Protein AF-V6MK21-F1 (afdb_monomer)

pLDDT: mean 94.9, std 6.7, range [46.03, 98.81]

Organism: NCBI:txid1408254

Radius of gyration: 17.57 Å; Cα contacts (8 Å, |Δi|>4): 400; chains: 1; bounding box: 43×40×43 Å

Sequence (243 aa):
MNKHRFGVSGSTILTSPEQFGELFWDDIDVIEIGEFPNESAFRAFLDLCKEKQMPFGVHSPLLRNGSKYDLIEKVSFEPIAARKNLEREAALLSRLGAEYILVHFPYFKGETTENVNEKIENGLKDLSRIQKEYGIPIVCEPKLGMGRSAKGIQYLDSFPIKKWEKYNLKLCIDIGDYLIATGDEIVTYLEKWKDHIKVVHLHNVAYEGDRYIWIPVHPSHEDKGKQYKIAHILSFLSKCKEM

Foldseek 3Di:
DDDDFAAEECVVVPLDLVCLVVRDDPRGQEYEYAQHQDVVSVVSNLVVCVVSVHAYAYEPPRHNVADQAQCQHDPPDHNVVNLVSVLVVLQVCLVSRHQAYEGAPPEDQADDPDDLQVSRLVSLVSQLCSCVVSVHAYEYEHAQHHLLHLCSLVSVLVHDPVSNVVSLHAYEAEPQSLCSNPPPCSLVSCVVRLQRHAHYNDFWWADDDSDIDTHHDDPCLCPPVRIHDCPVVVVSNVPRDHD

Secondary structure (DSSP, 8-state):
-PPPPPEEEGGGGTT-GGGGGGG--TT-SEEEE--BSSHHHHHHHHHHHHHHT--EEEES-SBTTS-SSTTTS-SSS-HHHHHHHHHHHHHHHHHHT-S-EEEE-S--SS--SS-HHHHHHHHHHHHHHHHHHHT--EEEE----GGG-THHHHHHHHS-HHHHGGG--EEEEEHHHHHHHHGGGHHHHHHHHTTTEEEEE--EEEEETTEEEEE---GGGTTSSSS---HHHHHHHTTSPP-

Structure (mmCIF, N/CA/C/O backbone):
data_AF-V6MK21-F1
#
_entry.id   AF-V6MK21-F1
#
loop_
_atom_site.group_PDB
_atom_site.id
_atom_site.type_symbol
_atom_site.label_atom_id
_atom_site.label_alt_id
_atom_site.label_comp_id
_atom_site.label_asym_id
_atom_site.label_entity_id
_atom_site.label_seq_id
_atom_site.pdbx_PDB_ins_code
_atom_site.Cartn_x
_atom_site.Cartn_y
_atom_site.Cartn_z
_atom_site.occupancy
_atom_site.B_iso_or_equiv
_atom_site.auth_seq_id
_atom_site.auth_comp_id
_atom_site.auth_asym_id
_atom_site.auth_atom_id
_atom_site.pdbx_PDB_model_num
ATOM 1 N N . MET A 1 1 ? -16.927 -21.752 -2.952 1.00 46.03 1 MET A N 1
ATOM 2 C CA . MET A 1 1 ? -15.534 -21.356 -2.663 1.00 46.03 1 MET A CA 1
ATOM 3 C C . MET A 1 1 ? -15.451 -19.888 -3.002 1.00 46.03 1 MET A C 1
ATOM 5 O O . MET A 1 1 ? -15.838 -19.549 -4.112 1.00 46.03 1 MET A O 1
ATOM 9 N N . ASN A 1 2 ? -15.064 -19.036 -2.058 1.00 54.25 2 ASN A N 1
ATOM 10 C CA . ASN A 1 2 ? -14.801 -17.639 -2.383 1.00 54.25 2 ASN A CA 1
ATOM 11 C C . ASN A 1 2 ? -13.587 -17.589 -3.321 1.00 54.25 2 ASN A C 1
ATOM 13 O O . ASN A 1 2 ? -12.577 -18.239 -3.046 1.00 54.25 2 ASN A O 1
ATOM 17 N N . LYS A 1 3 ? -13.750 -16.942 -4.475 1.00 78.44 3 LYS A N 1
ATOM 18 C CA . LYS A 1 3 ? -12.722 -16.805 -5.508 1.00 78.44 3 LYS A CA 1
ATOM 19 C C . LYS A 1 3 ? -11.945 -15.528 -5.195 1.00 78.44 3 LYS A C 1
ATOM 21 O O . LYS A 1 3 ? -12.570 -14.478 -5.161 1.00 78.44 3 LYS A O 1
ATOM 26 N N . HIS A 1 4 ? -10.626 -15.640 -5.021 1.00 88.00 4 HIS A N 1
ATOM 27 C CA . HIS A 1 4 ? -9.741 -14.476 -4.911 1.00 88.00 4 HIS A CA 1
ATOM 28 C C . HIS A 1 4 ? -9.970 -13.526 -6.091 1.00 88.00 4 HIS A C 1
ATOM 30 O O . HIS A 1 4 ? -10.028 -13.980 -7.239 1.00 88.00 4 HIS A O 1
ATOM 36 N N . ARG A 1 5 ? -10.086 -12.228 -5.800 1.00 92.94 5 ARG A N 1
ATOM 37 C CA . ARG A 1 5 ? -10.208 -11.173 -6.813 1.00 92.94 5 ARG A CA 1
ATOM 38 C C . ARG A 1 5 ? -8.850 -10.814 -7.404 1.00 92.94 5 ARG A C 1
ATOM 40 O O . ARG A 1 5 ? -7.865 -10.696 -6.676 1.00 92.94 5 ARG A O 1
ATOM 47 N N . PHE A 1 6 ? -8.813 -10.587 -8.709 1.00 94.69 6 PHE A N 1
ATOM 48 C CA . PHE A 1 6 ? -7.645 -10.061 -9.408 1.00 94.69 6 PHE A CA 1
ATOM 49 C C . PHE A 1 6 ? -7.853 -8.588 -9.729 1.00 94.69 6 PHE A C 1
ATOM 51 O O . PHE A 1 6 ? -8.961 -8.158 -10.037 1.00 94.69 6 PHE A O 1
ATOM 58 N N . GLY A 1 7 ? -6.781 -7.807 -9.672 1.00 95.81 7 GLY A N 1
ATOM 59 C CA . GLY A 1 7 ? -6.846 -6.395 -10.008 1.00 95.81 7 GLY A CA 1
ATOM 60 C C . GLY A 1 7 ? -5.602 -5.897 -10.712 1.00 95.81 7 GLY A C 1
ATOM 61 O O . GLY A 1 7 ? -4.554 -6.545 -10.691 1.00 95.81 7 GLY A O 1
ATOM 62 N N . VAL A 1 8 ? -5.738 -4.733 -11.342 1.00 96.69 8 VAL A N 1
ATOM 63 C CA . VAL A 1 8 ? -4.646 -4.050 -12.042 1.00 96.69 8 VAL A CA 1
ATOM 64 C C . VAL A 1 8 ? -4.346 -2.747 -11.324 1.00 96.69 8 VAL A C 1
ATOM 66 O O . VAL A 1 8 ? -5.248 -1.978 -10.996 1.00 96.69 8 VAL A O 1
ATOM 69 N N . SER A 1 9 ? -3.061 -2.500 -11.080 1.00 96.81 9 SER A N 1
ATOM 70 C CA . SER A 1 9 ? -2.599 -1.237 -10.517 1.00 96.81 9 SER A CA 1
ATOM 71 C C . SER A 1 9 ? -2.356 -0.227 -11.634 1.00 96.81 9 SER A C 1
ATOM 73 O O . SER A 1 9 ? -1.653 -0.528 -12.593 1.00 96.81 9 SER A O 1
ATOM 75 N N . GLY A 1 10 ? -2.835 1.005 -11.480 1.00 96.88 10 GLY A N 1
ATOM 76 C CA . GLY A 1 10 ? -2.543 2.120 -12.381 1.00 96.88 10 GLY A CA 1
ATOM 77 C C . GLY A 1 10 ? -1.054 2.462 -12.474 1.00 96.88 10 GLY A C 1
ATOM 78 O O . GLY A 1 10 ? -0.632 3.124 -13.422 1.00 96.88 10 GLY A O 1
ATOM 79 N N . SER A 1 11 ? -0.233 1.969 -11.539 1.00 93.12 11 SER A N 1
ATOM 80 C CA . SER A 1 11 ? 1.225 2.096 -11.604 1.00 93.12 11 SER A CA 1
ATOM 81 C C . SER A 1 11 ? 1.838 1.401 -12.828 1.00 93.12 11 SER A C 1
ATOM 83 O O . SER A 1 11 ? 2.885 1.845 -13.296 1.00 93.12 11 SER A O 1
ATOM 85 N N . THR A 1 12 ? 1.173 0.392 -13.411 1.00 94.31 12 THR A N 1
ATOM 86 C CA . THR A 1 12 ? 1.632 -0.292 -14.637 1.00 94.31 12 THR A CA 1
ATOM 87 C C . THR A 1 12 ? 1.655 0.629 -15.857 1.00 94.31 12 THR A C 1
ATOM 89 O O . THR A 1 12 ? 2.455 0.416 -16.764 1.00 94.31 12 THR A O 1
ATOM 92 N N . ILE A 1 13 ? 0.832 1.681 -15.845 1.00 96.12 13 ILE A N 1
ATOM 93 C CA . ILE A 1 13 ? 0.765 2.729 -16.874 1.00 96.12 13 ILE A CA 1
ATOM 94 C C . ILE A 1 13 ? 1.221 4.096 -16.342 1.00 96.12 13 ILE A C 1
ATOM 96 O O . ILE A 1 13 ? 0.931 5.130 -16.942 1.00 96.12 13 ILE A O 1
ATOM 100 N N . LEU A 1 14 ? 1.864 4.135 -15.168 1.00 94.88 14 LEU A N 1
ATOM 101 C CA . LEU A 1 14 ? 2.278 5.369 -14.481 1.00 94.88 14 LEU A CA 1
ATOM 102 C C . LEU A 1 14 ? 1.132 6.381 -14.273 1.00 94.88 14 LEU A C 1
ATOM 104 O O . LEU A 1 14 ? 1.353 7.596 -14.272 1.00 94.88 14 LEU A O 1
ATOM 108 N N . THR A 1 15 ? -0.103 5.888 -14.146 1.00 96.19 15 THR A N 1
ATOM 109 C CA . THR A 1 15 ? -1.325 6.704 -14.107 1.00 96.19 15 THR A CA 1
ATOM 110 C C . THR A 1 15 ? -1.394 7.700 -15.282 1.00 96.19 15 THR A C 1
ATOM 112 O O . THR A 1 15 ? -1.767 8.871 -15.130 1.00 96.19 15 THR A O 1
ATOM 115 N N . SER A 1 16 ? -0.991 7.257 -16.475 1.00 97.56 16 SER A N 1
ATOM 116 C CA . SER A 1 16 ? -1.072 8.043 -17.705 1.00 97.56 16 SER A CA 1
ATOM 117 C C . SER A 1 16 ? -2.514 8.075 -18.233 1.00 97.56 16 SER A C 1
ATOM 119 O O . SER A 1 16 ? -3.055 7.018 -18.562 1.00 97.56 16 SER A O 1
ATOM 121 N N . PRO A 1 17 ? -3.162 9.253 -18.359 1.00 97.81 17 PRO A N 1
ATOM 122 C CA . PRO A 1 17 ? -4.557 9.328 -18.800 1.00 97.81 17 PRO A CA 1
ATOM 123 C C . PRO A 1 17 ? -4.808 8.773 -20.202 1.00 97.81 17 PRO A C 1
ATOM 125 O O . PRO A 1 17 ? -5.879 8.239 -20.472 1.00 97.81 17 PRO A O 1
ATOM 128 N N . GLU A 1 18 ? -3.810 8.864 -21.082 1.00 98.00 18 GLU A N 1
ATOM 129 C CA . GLU A 1 18 ? -3.879 8.341 -22.452 1.00 98.00 18 GLU A CA 1
ATOM 130 C C . GLU A 1 18 ? -3.953 6.807 -22.490 1.00 98.00 18 GLU A C 1
ATOM 132 O O . GLU A 1 18 ? -4.376 6.236 -23.490 1.00 98.00 18 GLU A O 1
ATOM 137 N N . GLN A 1 19 ? -3.590 6.145 -21.387 1.00 98.12 19 GLN A N 1
ATOM 138 C CA . GLN A 1 19 ? -3.493 4.691 -21.278 1.00 98.12 19 GLN A CA 1
ATOM 139 C C . GLN A 1 19 ? -4.537 4.082 -20.337 1.00 98.12 19 GLN A C 1
ATOM 141 O O . GLN A 1 19 ? -4.485 2.887 -20.076 1.00 98.12 19 GLN A O 1
ATOM 146 N N . PHE A 1 20 ? -5.513 4.844 -19.825 1.00 98.31 20 PHE A N 1
ATOM 147 C CA . PHE A 1 20 ? -6.506 4.289 -18.890 1.00 98.31 20 PHE A CA 1
ATOM 148 C C . PHE A 1 20 ? -7.252 3.075 -19.442 1.00 98.31 20 PHE A C 1
ATOM 150 O O . PHE A 1 20 ? -7.547 2.159 -18.681 1.00 98.31 20 PHE A O 1
ATOM 157 N N . GLY A 1 21 ? -7.508 3.031 -20.753 1.00 97.19 21 GLY A N 1
ATOM 158 C CA . GLY A 1 21 ? -8.122 1.869 -21.397 1.00 97.19 21 GLY A CA 1
ATOM 159 C C . GLY A 1 21 ? -7.323 0.573 -21.212 1.00 97.19 21 GLY A C 1
ATOM 160 O O . GLY A 1 21 ? -7.922 -0.494 -21.135 1.00 97.19 21 GLY A O 1
ATOM 161 N N . GLU A 1 22 ? -5.998 0.656 -21.056 1.00 97.12 22 GLU A N 1
ATOM 162 C CA . GLU A 1 22 ? -5.116 -0.498 -20.842 1.00 97.12 22 GLU A CA 1
ATOM 163 C C . GLU A 1 22 ? -5.298 -1.150 -19.462 1.00 97.12 22 GLU A C 1
ATOM 165 O O . GLU A 1 22 ? -4.787 -2.244 -19.246 1.00 97.12 22 GLU A O 1
ATOM 170 N N . LEU A 1 23 ? -6.025 -0.520 -18.530 1.00 97.31 23 LEU A N 1
ATOM 171 C CA . LEU A 1 23 ? -6.302 -1.085 -17.205 1.00 97.31 23 LEU A CA 1
ATOM 172 C C . LEU A 1 23 ? -7.499 -2.040 -17.184 1.00 97.31 23 LEU A C 1
ATOM 174 O O . LEU A 1 23 ? -7.655 -2.771 -16.214 1.00 97.31 23 LEU A O 1
ATOM 178 N N . PHE A 1 24 ? -8.351 -2.034 -18.211 1.00 96.56 24 PHE A N 1
ATOM 179 C CA . PHE A 1 24 ? -9.623 -2.764 -18.222 1.00 96.56 24 PHE A CA 1
ATOM 180 C C . PHE A 1 24 ? -9.476 -4.111 -18.935 1.00 96.56 24 PHE A C 1
ATOM 182 O O . PHE A 1 24 ? -9.846 -4.251 -20.099 1.00 96.56 24 PHE A O 1
ATOM 189 N N . TRP A 1 25 ? -8.893 -5.093 -18.248 1.00 93.94 25 TRP A N 1
ATOM 190 C CA . TRP A 1 25 ? -8.740 -6.457 -18.772 1.00 93.94 25 TRP A CA 1
ATOM 191 C C . TRP A 1 25 ? -10.033 -7.269 -18.590 1.00 93.94 25 TRP A C 1
ATOM 193 O O . TRP A 1 25 ? -10.840 -6.962 -17.717 1.00 93.94 25 TRP A O 1
ATOM 203 N N . ASP A 1 26 ? -10.225 -8.326 -19.383 1.00 90.38 26 ASP A N 1
ATOM 204 C CA . ASP A 1 26 ? -11.469 -9.116 -19.351 1.00 90.38 26 ASP A CA 1
ATOM 205 C C . ASP A 1 26 ? -11.669 -9.901 -18.035 1.00 90.38 26 ASP A C 1
ATOM 207 O O . ASP A 1 26 ? -12.802 -10.119 -17.613 1.00 90.38 26 ASP A O 1
ATOM 211 N N . ASP A 1 27 ? -10.581 -10.295 -17.362 1.00 90.56 27 ASP A N 1
ATOM 212 C CA . ASP A 1 27 ? -10.596 -11.197 -16.196 1.00 90.56 27 ASP A CA 1
ATOM 213 C C . ASP A 1 27 ? -10.176 -10.519 -14.875 1.00 90.56 27 ASP A C 1
ATOM 215 O O . ASP A 1 27 ? -9.645 -11.173 -13.971 1.00 90.56 27 ASP A O 1
ATOM 219 N N . ILE A 1 28 ? -10.381 -9.204 -14.752 1.00 95.25 28 ILE A N 1
ATOM 220 C CA . ILE A 1 28 ? -10.079 -8.457 -13.520 1.00 95.25 28 ILE A CA 1
ATOM 221 C C . ILE A 1 28 ? -11.362 -8.006 -12.823 1.00 95.25 28 ILE A C 1
ATOM 223 O O . ILE A 1 28 ? -12.375 -7.718 -13.453 1.00 95.25 28 ILE A O 1
ATOM 227 N N . ASP A 1 29 ? -11.304 -7.923 -11.500 1.00 96.38 29 ASP A N 1
ATOM 228 C CA . ASP A 1 29 ? -12.445 -7.616 -10.641 1.00 96.38 29 ASP A CA 1
ATOM 229 C C . ASP A 1 29 ? -12.373 -6.202 -10.039 1.00 96.38 29 ASP A C 1
ATOM 231 O O . ASP A 1 29 ? -13.338 -5.748 -9.415 1.00 96.38 29 ASP A O 1
ATOM 235 N N . VAL A 1 30 ? -11.210 -5.545 -10.117 1.00 97.31 30 VAL A N 1
ATOM 236 C CA . VAL A 1 30 ? -10.961 -4.222 -9.530 1.00 97.31 30 VAL A CA 1
ATOM 237 C C . VAL A 1 30 ? -9.750 -3.538 -10.164 1.00 97.31 30 VAL A C 1
ATOM 239 O O . VAL A 1 30 ? -8.771 -4.185 -10.534 1.00 97.31 30 VAL A O 1
ATOM 242 N N . ILE A 1 31 ? -9.778 -2.211 -10.230 1.00 98.50 31 ILE A N 1
ATOM 243 C CA . ILE A 1 31 ? -8.601 -1.393 -10.547 1.00 98.50 31 ILE A CA 1
ATOM 244 C C . ILE A 1 31 ? -8.189 -0.607 -9.304 1.00 98.50 31 ILE A C 1
ATOM 246 O O . ILE A 1 31 ? -9.017 0.055 -8.683 1.00 98.50 31 ILE A O 1
ATOM 250 N N . GLU A 1 32 ? -6.907 -0.625 -8.952 1.00 98.50 32 GLU A N 1
ATOM 251 C CA . GLU A 1 32 ? -6.356 0.302 -7.961 1.00 98.50 32 GLU A CA 1
ATOM 252 C C . GLU A 1 32 ? -5.556 1.389 -8.667 1.00 98.50 32 GLU A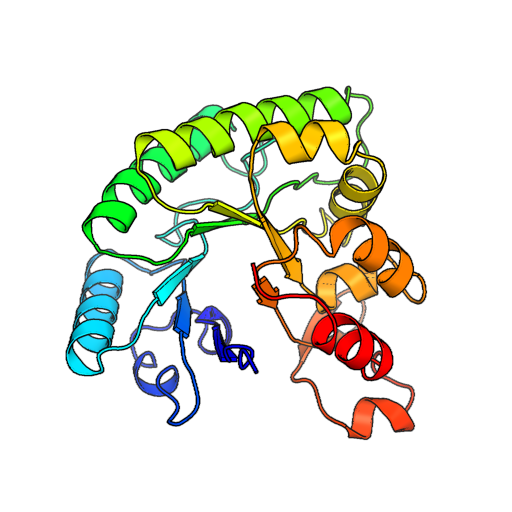 C 1
ATOM 254 O O . GLU A 1 32 ? -4.653 1.086 -9.439 1.00 98.50 32 GLU A O 1
ATOM 259 N N . ILE A 1 33 ? -5.833 2.664 -8.406 1.00 98.44 33 ILE A N 1
ATOM 260 C CA . ILE A 1 33 ? -5.094 3.754 -9.052 1.00 98.44 33 ILE A CA 1
ATOM 261 C C . ILE A 1 33 ? -5.012 4.995 -8.167 1.00 98.44 33 ILE A C 1
ATOM 263 O O . ILE A 1 33 ? -5.880 5.259 -7.341 1.00 98.44 33 ILE A O 1
ATOM 267 N N . GLY A 1 34 ? -3.958 5.779 -8.341 1.00 97.25 34 GLY A N 1
ATOM 268 C CA . GLY A 1 34 ? -3.741 7.026 -7.621 1.00 97.25 34 GLY A CA 1
ATOM 269 C C . GLY A 1 34 ? -2.815 7.955 -8.383 1.00 97.25 34 GLY A C 1
ATOM 270 O O . GLY A 1 34 ? -2.458 7.680 -9.527 1.00 97.25 34 GLY A O 1
ATOM 271 N N . GLU A 1 35 ? -2.403 9.050 -7.749 1.00 97.19 35 GLU A N 1
ATOM 272 C CA . GLU A 1 35 ? -1.461 10.020 -8.326 1.00 97.19 35 GLU A CA 1
ATOM 273 C C . GLU A 1 35 ? -1.885 10.593 -9.689 1.00 97.19 35 GLU A C 1
ATOM 275 O O . GLU A 1 35 ? -1.069 10.856 -10.585 1.00 97.19 35 GLU A O 1
ATOM 280 N N . PHE A 1 36 ? -3.182 10.853 -9.849 1.00 98.06 36 PHE A N 1
ATOM 281 C CA . PHE A 1 36 ? -3.704 11.507 -11.041 1.00 98.06 36 PHE A CA 1
ATOM 282 C C . PHE A 1 36 ? -2.999 12.858 -11.274 1.00 98.06 36 PHE A C 1
ATOM 284 O O . PHE A 1 36 ? -2.687 13.581 -10.320 1.00 98.06 36 PHE A O 1
ATOM 291 N N . PRO A 1 37 ? -2.725 13.233 -12.540 1.00 97.44 37 PRO A N 1
ATOM 292 C CA . PRO A 1 37 ? -2.113 14.526 -12.855 1.00 97.44 37 PRO A CA 1
ATOM 293 C C . PRO A 1 37 ? -2.948 15.713 -12.398 1.00 97.44 37 PRO A C 1
ATOM 295 O O . PRO A 1 37 ? -2.399 16.755 -12.050 1.00 97.44 37 PRO A O 1
ATOM 298 N N . ASN A 1 38 ? -4.268 15.572 -12.465 1.00 97.25 38 ASN A N 1
ATOM 299 C CA . ASN A 1 38 ? -5.234 16.614 -12.167 1.00 97.25 38 ASN A CA 1
ATOM 300 C C . ASN A 1 38 ? -6.631 15.998 -12.004 1.00 97.25 38 ASN A C 1
ATOM 302 O O . ASN A 1 38 ? -6.849 14.815 -12.276 1.00 97.25 38 ASN A O 1
ATOM 306 N N . GLU A 1 39 ? -7.590 16.826 -11.594 1.00 97.06 39 GLU A N 1
ATOM 307 C CA . GLU A 1 39 ? -8.981 16.406 -11.423 1.00 97.06 39 GLU A CA 1
ATOM 308 C C . GLU A 1 39 ? -9.644 15.936 -12.720 1.00 97.06 39 GLU A C 1
ATOM 310 O O . GLU A 1 39 ? -10.472 15.031 -12.675 1.00 97.06 39 GLU A O 1
ATOM 315 N N . SER A 1 40 ? -9.306 16.523 -13.873 1.00 98.19 40 SER A N 1
ATOM 316 C CA . SER A 1 40 ? -9.905 16.130 -15.154 1.00 98.19 40 SER A CA 1
ATOM 317 C C . SER A 1 40 ? -9.551 14.689 -15.514 1.00 98.19 40 SER A C 1
ATOM 319 O O . SER A 1 40 ? -10.424 13.934 -15.931 1.00 98.19 40 SER A O 1
ATOM 321 N N . ALA A 1 41 ? -8.299 14.283 -15.288 1.00 98.38 41 ALA A N 1
ATOM 322 C CA . ALA A 1 41 ? -7.869 12.900 -15.462 1.00 98.38 41 ALA A CA 1
ATOM 323 C C . ALA A 1 41 ? -8.575 11.956 -14.482 1.00 98.38 41 ALA A C 1
ATOM 325 O O . ALA A 1 41 ? -9.037 10.895 -14.887 1.00 98.38 41 ALA A O 1
ATOM 326 N N . PHE A 1 42 ? -8.717 12.354 -13.216 1.00 98.50 42 PHE A N 1
ATOM 327 C CA . PHE A 1 42 ? -9.472 11.559 -12.249 1.00 98.50 42 PHE A CA 1
ATOM 328 C C . PHE A 1 42 ? -10.931 11.360 -12.689 1.00 98.50 42 PHE A C 1
ATOM 330 O O . PHE A 1 42 ? -11.428 10.238 -12.678 1.00 98.50 42 PHE A O 1
ATOM 337 N N . ARG A 1 43 ? -11.608 12.419 -13.151 1.00 98.44 43 ARG A N 1
ATOM 338 C CA . ARG A 1 43 ? -12.985 12.324 -13.667 1.00 98.44 43 ARG A CA 1
ATOM 339 C C . ARG A 1 43 ? -13.081 11.417 -14.892 1.00 98.44 43 ARG A C 1
ATOM 341 O O . ARG A 1 43 ? -13.962 10.570 -14.924 1.00 98.44 43 ARG A O 1
ATOM 348 N N . ALA A 1 44 ? -12.150 11.536 -15.838 1.00 98.44 44 ALA A N 1
ATOM 349 C CA . ALA A 1 44 ? -12.109 10.667 -17.013 1.00 98.44 44 ALA A CA 1
ATOM 350 C C . ALA A 1 44 ? -11.961 9.183 -16.632 1.00 98.44 44 ALA A C 1
ATOM 352 O O . ALA A 1 44 ? -12.630 8.329 -17.207 1.00 98.44 44 ALA A O 1
ATOM 353 N N . PHE A 1 45 ? -11.134 8.875 -15.628 1.00 98.62 45 PHE A N 1
ATOM 354 C CA . PHE A 1 45 ? -11.031 7.519 -15.090 1.00 98.62 45 PHE A CA 1
ATOM 355 C C . PHE A 1 45 ? -12.350 7.042 -14.463 1.00 98.62 45 PHE A C 1
ATOM 357 O O . PHE A 1 45 ? -12.796 5.934 -14.750 1.00 98.62 45 PHE A O 1
ATOM 364 N N . LEU A 1 46 ? -13.012 7.878 -13.654 1.00 98.56 46 LEU A N 1
ATOM 365 C CA . LEU A 1 46 ? -14.307 7.530 -13.056 1.00 98.56 46 LEU A CA 1
ATOM 366 C C . LEU A 1 46 ? -15.390 7.271 -14.109 1.00 98.56 46 LEU A C 1
ATOM 368 O O . LEU A 1 46 ? -16.182 6.342 -13.949 1.00 98.56 46 LEU A O 1
ATOM 372 N N . ASP A 1 47 ? -15.427 8.070 -15.177 1.00 98.50 47 ASP A N 1
ATOM 373 C CA . ASP A 1 47 ? -16.374 7.888 -16.277 1.00 98.50 47 ASP A CA 1
ATOM 374 C C . ASP A 1 47 ? -16.157 6.535 -16.972 1.00 98.50 47 ASP A C 1
ATOM 376 O O . ASP A 1 47 ? -17.128 5.819 -17.223 1.00 98.50 47 ASP A O 1
ATOM 380 N N . LEU A 1 48 ? -14.898 6.131 -17.183 1.00 98.12 48 LEU A N 1
ATOM 381 C CA . LEU A 1 48 ? -14.558 4.807 -17.715 1.00 98.12 48 LEU A CA 1
ATOM 382 C C . LEU A 1 48 ? -14.957 3.678 -16.757 1.00 98.12 48 LEU A C 1
ATOM 384 O O . LEU A 1 48 ? -15.576 2.706 -17.190 1.00 98.12 48 LEU A O 1
ATOM 388 N N . CYS A 1 49 ? -14.675 3.807 -15.456 1.00 98.25 49 CYS A N 1
ATOM 389 C CA . CYS A 1 49 ? -15.120 2.830 -14.457 1.00 98.25 49 CYS A CA 1
ATOM 390 C C . CYS A 1 49 ? -16.639 2.667 -14.468 1.00 98.25 49 CYS A C 1
ATOM 392 O O . CYS A 1 49 ? -17.145 1.548 -14.420 1.00 98.25 49 CYS A O 1
ATOM 394 N N . LYS A 1 50 ? -17.382 3.770 -14.592 1.00 97.88 50 LYS A N 1
ATOM 395 C CA . LYS A 1 50 ? -18.842 3.743 -14.677 1.00 97.88 50 LYS A CA 1
ATOM 396 C C . LYS A 1 50 ? -19.337 3.100 -15.973 1.00 97.88 50 LYS A C 1
ATOM 398 O O . LYS A 1 50 ? -20.266 2.299 -15.917 1.00 97.88 50 LYS A O 1
ATOM 403 N N . GLU A 1 51 ? -18.739 3.435 -17.116 1.00 97.69 51 GLU A N 1
ATOM 404 C CA . GLU A 1 51 ? -19.079 2.844 -18.418 1.00 97.69 51 GLU A CA 1
ATOM 405 C C . GLU A 1 51 ? -18.873 1.325 -18.406 1.00 97.69 51 GLU A C 1
ATOM 407 O O . GLU A 1 51 ? -19.741 0.577 -18.853 1.00 97.69 51 GLU A O 1
ATOM 412 N N . LYS A 1 52 ? -17.738 0.872 -17.864 1.00 96.62 52 LYS A N 1
ATOM 413 C CA . LYS A 1 52 ? -17.352 -0.543 -17.818 1.00 96.62 52 LYS A CA 1
ATOM 414 C C . LYS A 1 52 ? -17.871 -1.292 -16.592 1.00 96.62 52 LYS A C 1
ATOM 416 O O . LYS A 1 52 ? -17.624 -2.486 -16.482 1.00 96.62 52 LYS A O 1
ATOM 421 N N . GLN A 1 53 ? -18.574 -0.612 -15.685 1.00 96.38 53 GLN A N 1
ATOM 422 C CA . GLN A 1 53 ? -19.016 -1.158 -14.396 1.00 96.38 53 GLN A CA 1
ATOM 423 C C . GLN A 1 53 ? -17.866 -1.783 -13.581 1.00 96.38 53 GLN A C 1
ATOM 425 O O . GLN A 1 53 ? -18.053 -2.784 -12.896 1.00 96.38 53 GLN A O 1
ATOM 430 N N . MET A 1 54 ? -16.674 -1.187 -13.661 1.00 97.94 54 MET A N 1
ATOM 431 C CA . MET A 1 54 ? -15.466 -1.677 -13.002 1.00 97.94 54 MET A CA 1
ATOM 432 C C . MET A 1 54 ? -15.323 -1.045 -11.611 1.00 97.94 54 MET A C 1
ATOM 434 O O . MET A 1 54 ? -15.240 0.186 -11.512 1.00 97.94 54 MET A O 1
ATOM 438 N N . PRO A 1 55 ? -15.278 -1.843 -10.529 1.00 97.94 55 PRO A N 1
ATOM 439 C CA . PRO A 1 55 ? -14.965 -1.328 -9.206 1.00 97.94 55 PRO A CA 1
ATOM 440 C C . PRO A 1 55 ? -13.543 -0.778 -9.128 1.00 97.94 55 PRO A C 1
ATOM 442 O O . PRO A 1 55 ? -12.645 -1.206 -9.858 1.00 97.94 55 PRO A O 1
ATOM 445 N N . PHE A 1 56 ? -13.319 0.149 -8.198 1.00 98.56 56 PHE A N 1
ATOM 446 C CA . PHE A 1 56 ? -12.004 0.749 -8.024 1.00 98.56 56 PHE A CA 1
ATOM 447 C C . PHE A 1 56 ? -11.639 0.985 -6.557 1.00 98.56 56 PHE A C 1
ATOM 449 O O . PHE A 1 56 ? -12.478 1.353 -5.732 1.00 98.56 56 PHE A O 1
ATOM 456 N N . GLY A 1 57 ? -10.357 0.801 -6.256 1.00 98.44 57 GLY A N 1
ATOM 457 C CA . GLY A 1 57 ? -9.686 1.321 -5.070 1.00 98.44 57 GLY A CA 1
ATOM 458 C C . GLY A 1 57 ? -8.811 2.517 -5.438 1.00 98.44 57 GLY A C 1
ATOM 459 O O . GLY A 1 57 ? -8.453 2.703 -6.605 1.00 98.44 57 GLY A O 1
ATOM 460 N N . VAL A 1 58 ? -8.457 3.338 -4.449 1.00 98.50 58 VAL A N 1
ATOM 461 C CA . VAL A 1 58 ? -7.539 4.463 -4.671 1.00 98.50 58 VAL A CA 1
ATOM 462 C C . VAL A 1 58 ? -6.273 4.329 -3.851 1.00 98.50 58 VAL A C 1
ATOM 464 O O . VAL A 1 58 ? -6.319 4.198 -2.631 1.00 98.50 58 VAL A O 1
ATOM 467 N N . HIS A 1 59 ? -5.139 4.448 -4.529 1.00 97.94 59 HIS A N 1
ATOM 468 C CA . HIS A 1 59 ? -3.829 4.521 -3.904 1.00 97.94 59 HIS A CA 1
ATOM 469 C C . HIS A 1 59 ? -3.504 5.979 -3.543 1.00 97.94 59 HIS A C 1
ATOM 471 O O . HIS A 1 59 ? -3.116 6.771 -4.399 1.00 97.94 59 HIS A O 1
ATOM 477 N N . SER A 1 60 ? -3.655 6.365 -2.278 1.00 97.31 60 SER A N 1
ATOM 478 C CA . SER A 1 60 ? -3.406 7.743 -1.834 1.00 97.31 60 SER A CA 1
ATOM 479 C C . SER A 1 60 ? -1.919 8.133 -1.991 1.00 97.31 60 SER A C 1
ATOM 481 O O . SER A 1 60 ? -1.033 7.332 -1.676 1.00 97.31 60 SER A O 1
ATOM 483 N N . PRO A 1 61 ? -1.603 9.373 -2.413 1.00 96.69 61 PRO A N 1
ATOM 484 C CA . PRO A 1 61 ? -2.524 10.486 -2.628 1.00 96.69 61 PRO A CA 1
ATOM 485 C C . PRO A 1 61 ? -3.288 10.369 -3.947 1.00 96.69 61 PRO A C 1
ATOM 487 O O . PRO A 1 61 ? -2.783 9.852 -4.945 1.00 96.69 61 PRO A O 1
ATOM 490 N N . LEU A 1 62 ? -4.497 10.927 -3.970 1.00 97.06 62 LEU A N 1
ATOM 491 C CA . LEU A 1 62 ? -5.328 10.953 -5.170 1.00 97.06 62 LEU A CA 1
ATOM 492 C C . LEU A 1 62 ? -4.631 11.704 -6.312 1.00 97.06 62 LEU A C 1
ATOM 494 O O . LEU A 1 62 ? -4.648 11.248 -7.449 1.00 97.06 62 LEU A O 1
ATOM 498 N N . LEU A 1 63 ? -3.999 12.843 -6.022 1.00 96.75 63 LEU A N 1
ATOM 499 C CA . LEU A 1 63 ? -3.277 13.651 -7.006 1.00 96.75 63 LEU A CA 1
ATOM 500 C C . LEU A 1 63 ? -1.762 13.604 -6.757 1.00 96.75 63 LEU A C 1
ATOM 502 O O . LEU A 1 63 ? -1.309 13.620 -5.612 1.00 96.75 63 LEU A O 1
ATOM 506 N N . ARG A 1 64 ? -0.960 13.618 -7.831 1.00 92.38 64 ARG A N 1
ATOM 507 C CA . ARG A 1 64 ? 0.518 13.480 -7.771 1.00 92.38 64 ARG A CA 1
ATOM 508 C C . ARG A 1 64 ? 1.269 14.602 -7.041 1.00 92.38 64 ARG A C 1
ATOM 510 O O . ARG A 1 64 ? 2.482 14.534 -6.896 1.00 92.38 64 ARG A O 1
ATOM 517 N N . ASN A 1 65 ? 0.581 15.671 -6.649 1.00 87.62 65 ASN A N 1
ATOM 518 C CA . ASN A 1 65 ? 1.160 16.780 -5.887 1.00 87.62 65 ASN A CA 1
ATOM 519 C C . ASN A 1 65 ? 1.133 16.544 -4.365 1.00 87.62 65 ASN A C 1
ATOM 521 O O . ASN A 1 65 ? 1.664 17.367 -3.619 1.00 87.62 65 ASN A O 1
ATOM 525 N N . GLY A 1 66 ? 0.505 15.458 -3.906 1.00 84.56 66 GLY A N 1
ATOM 526 C CA . GLY A 1 66 ? 0.589 14.997 -2.526 1.00 84.56 66 GLY A CA 1
ATOM 527 C C . GLY A 1 66 ? 1.877 14.221 -2.244 1.00 84.56 66 GLY A C 1
ATOM 528 O O . GLY A 1 66 ? 2.786 14.142 -3.065 1.00 84.56 66 GLY A O 1
ATOM 529 N N . SER A 1 67 ? 1.944 13.610 -1.065 1.00 88.19 67 SER A N 1
ATOM 530 C CA . SER A 1 67 ? 3.030 12.706 -0.689 1.00 88.19 67 SER A CA 1
ATOM 531 C C . SER A 1 67 ? 2.471 11.454 -0.045 1.00 88.19 67 SER A C 1
ATOM 533 O O . SER A 1 67 ? 1.506 11.506 0.719 1.00 88.19 67 SER A O 1
ATOM 535 N N . LYS A 1 68 ? 3.116 10.329 -0.341 1.00 91.62 68 LYS A N 1
ATOM 536 C CA . LYS A 1 68 ? 2.716 9.009 0.141 1.00 91.62 68 LYS A CA 1
ATOM 537 C C . LYS A 1 68 ? 3.198 8.713 1.559 1.00 91.62 68 LYS A C 1
ATOM 539 O O . LYS A 1 68 ? 2.610 7.893 2.246 1.00 91.62 68 LYS A O 1
ATOM 544 N N . TYR A 1 69 ? 4.277 9.356 2.000 1.00 95.44 69 TYR A N 1
ATOM 545 C CA . TYR A 1 69 ? 5.121 8.833 3.082 1.00 95.44 69 TYR A CA 1
ATOM 546 C C . TYR A 1 69 ? 5.044 9.626 4.394 1.00 95.44 69 TYR A C 1
ATOM 548 O O . TYR A 1 69 ? 5.772 9.343 5.341 1.00 95.44 69 TYR A O 1
ATOM 556 N N . ASP A 1 70 ? 4.165 10.625 4.460 1.00 95.81 70 ASP A N 1
ATOM 557 C CA . ASP A 1 70 ? 4.172 11.633 5.526 1.00 95.81 70 ASP A CA 1
ATOM 558 C C . ASP A 1 70 ? 3.295 11.293 6.743 1.00 95.81 70 ASP A C 1
ATOM 560 O O . ASP A 1 70 ? 3.200 12.083 7.674 1.00 95.81 70 ASP A O 1
ATOM 564 N N . LEU A 1 71 ? 2.617 10.140 6.784 1.00 97.00 71 LEU A N 1
ATOM 565 C CA . LEU A 1 71 ? 1.601 9.869 7.817 1.00 97.00 71 LEU A CA 1
ATOM 566 C C . LEU A 1 71 ? 2.159 9.716 9.247 1.00 97.00 71 LEU A C 1
ATOM 568 O O . LEU A 1 71 ? 1.421 9.943 10.215 1.00 97.00 71 LEU A O 1
ATOM 572 N N . ILE A 1 72 ? 3.436 9.345 9.390 1.00 96.38 72 ILE A N 1
ATOM 573 C CA . ILE A 1 72 ? 4.126 9.173 10.684 1.00 96.38 72 ILE A CA 1
ATOM 574 C C . ILE A 1 72 ? 5.136 10.292 10.935 1.00 96.38 72 ILE A C 1
ATOM 576 O O . ILE A 1 72 ? 5.185 10.851 12.031 1.00 96.38 72 ILE A O 1
ATOM 580 N N . GLU A 1 73 ? 5.954 10.610 9.939 1.00 94.56 73 GLU A N 1
ATOM 581 C CA . GLU A 1 73 ? 7.043 11.572 10.050 1.00 94.56 73 GLU A CA 1
ATOM 582 C C . GLU A 1 73 ? 7.165 12.396 8.776 1.00 94.56 73 GLU A C 1
ATOM 584 O O . GLU A 1 73 ? 6.787 11.953 7.697 1.00 94.56 73 GLU A O 1
ATOM 589 N N . LYS A 1 74 ? 7.713 13.603 8.906 1.00 95.12 74 LYS A N 1
ATOM 590 C CA . LYS A 1 74 ? 7.873 14.512 7.777 1.00 95.12 74 LYS A CA 1
ATOM 591 C C . LYS A 1 74 ? 8.917 13.987 6.795 1.00 95.12 74 LYS A C 1
ATOM 593 O O . LYS A 1 74 ? 10.110 13.986 7.098 1.00 95.12 74 LYS A O 1
ATOM 598 N N . VAL A 1 75 ? 8.490 13.642 5.593 1.00 93.81 75 VAL A N 1
ATOM 599 C CA . VAL A 1 75 ? 9.282 13.416 4.378 1.00 93.81 75 VAL A CA 1
ATOM 600 C C . VAL A 1 75 ? 9.199 14.644 3.473 1.00 93.81 75 VAL A C 1
ATOM 602 O O . VAL A 1 75 ? 10.230 15.258 3.203 1.00 93.81 75 VAL A O 1
ATOM 605 N N . SER A 1 76 ? 7.988 15.035 3.076 1.00 93.94 76 SER A N 1
ATOM 606 C CA . SER A 1 76 ? 7.712 16.194 2.219 1.00 93.94 76 SER A CA 1
ATOM 607 C C . SER A 1 76 ? 6.778 17.188 2.905 1.00 93.94 76 SER A C 1
ATOM 609 O O . SER A 1 76 ? 7.048 18.389 2.903 1.00 93.94 76 SER A O 1
ATOM 611 N N . PHE A 1 77 ? 5.724 16.696 3.554 1.00 93.19 77 PHE A N 1
ATOM 612 C CA . PHE A 1 77 ? 4.743 17.500 4.278 1.00 93.19 77 PHE A CA 1
ATOM 613 C C . PHE A 1 77 ? 4.733 17.162 5.769 1.00 93.19 77 PHE A C 1
ATOM 615 O O . PHE A 1 77 ? 5.139 16.086 6.195 1.00 93.19 77 PHE A O 1
ATOM 622 N N . GLU A 1 78 ? 4.243 18.090 6.592 1.00 96.25 78 GLU A N 1
ATOM 623 C CA . GLU A 1 78 ? 3.995 17.787 8.004 1.00 96.25 78 GLU A CA 1
ATOM 624 C C . GLU A 1 78 ? 2.943 16.668 8.132 1.00 96.25 78 GLU A C 1
ATOM 626 O O . GLU A 1 78 ? 1.919 16.737 7.438 1.00 96.25 78 GLU A O 1
ATOM 631 N N . PRO A 1 79 ? 3.098 15.698 9.055 1.00 95.19 79 PRO A N 1
ATOM 632 C CA . PRO A 1 79 ? 2.149 14.593 9.189 1.00 95.19 79 PRO A CA 1
ATOM 633 C C . PRO A 1 79 ? 0.698 15.021 9.392 1.00 95.19 79 PRO A C 1
ATOM 635 O O . PRO A 1 79 ? -0.228 14.414 8.858 1.00 95.19 79 PRO A O 1
ATOM 638 N N . ILE A 1 80 ? 0.481 16.126 10.107 1.00 94.75 80 ILE A N 1
ATOM 639 C CA . ILE A 1 80 ? -0.854 16.704 10.300 1.00 94.75 80 ILE A CA 1
ATOM 640 C C . ILE A 1 80 ? -1.458 17.166 8.965 1.00 94.75 80 ILE A C 1
ATOM 642 O O . ILE A 1 80 ? -2.657 16.998 8.744 1.00 94.75 80 ILE A O 1
ATOM 646 N N . ALA A 1 81 ? -0.656 17.743 8.068 1.00 95.12 81 ALA A N 1
ATOM 647 C CA . ALA A 1 81 ? -1.124 18.173 6.754 1.00 95.12 81 ALA A CA 1
ATOM 648 C C . ALA A 1 81 ? -1.458 16.969 5.862 1.00 95.12 81 ALA A C 1
ATOM 650 O O . ALA A 1 81 ? -2.522 16.957 5.244 1.00 95.12 81 ALA A O 1
ATOM 651 N N . ALA A 1 82 ? -0.612 15.934 5.865 1.00 95.38 82 ALA A N 1
ATOM 652 C CA . ALA A 1 82 ? -0.860 14.694 5.128 1.00 95.38 82 ALA A CA 1
ATOM 653 C C . ALA A 1 82 ? -2.150 13.996 5.591 1.00 95.38 82 ALA A C 1
ATOM 655 O O . ALA A 1 82 ? -2.984 13.621 4.769 1.00 95.38 82 ALA A O 1
ATOM 656 N N . ARG A 1 83 ? -2.380 13.916 6.909 1.00 95.50 83 ARG A N 1
ATOM 657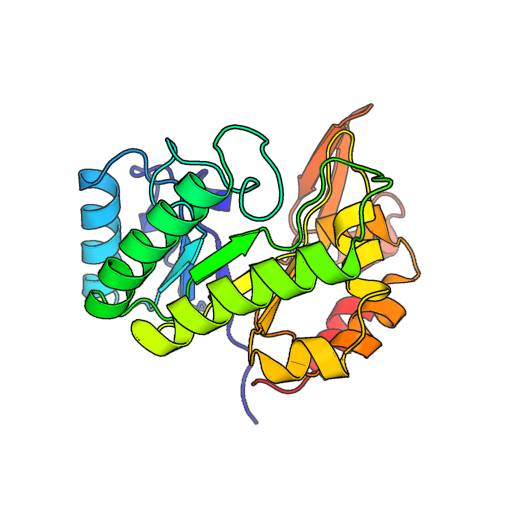 C CA . ARG A 1 83 ? -3.616 13.353 7.485 1.00 95.50 83 ARG A CA 1
ATOM 658 C C . ARG A 1 83 ? -4.858 14.157 7.107 1.00 95.50 83 ARG A C 1
ATOM 660 O O . ARG A 1 83 ? -5.869 13.570 6.743 1.00 95.50 83 ARG A O 1
ATOM 667 N N . LYS A 1 84 ? -4.778 15.494 7.130 1.00 96.00 84 LYS A N 1
ATOM 668 C CA . LYS A 1 84 ? -5.872 16.362 6.659 1.00 96.00 84 LYS A CA 1
ATOM 669 C C . LYS A 1 84 ? -6.166 16.166 5.172 1.00 96.00 84 LYS A C 1
ATOM 671 O O . LYS A 1 84 ? -7.319 16.294 4.774 1.00 96.00 84 LYS A O 1
ATOM 676 N N . ASN A 1 85 ? -5.149 15.895 4.353 1.00 95.88 85 ASN A N 1
ATOM 677 C CA . ASN A 1 85 ? -5.357 15.586 2.942 1.00 95.88 85 ASN A CA 1
ATOM 678 C C . ASN A 1 85 ? -6.072 14.241 2.768 1.00 95.88 85 ASN A C 1
ATOM 680 O O . ASN A 1 85 ? -7.112 14.196 2.119 1.00 95.88 85 ASN A O 1
ATOM 684 N N . LEU A 1 86 ? -5.576 13.188 3.425 1.00 97.75 86 LEU A N 1
ATOM 685 C CA . LEU A 1 86 ? -6.201 11.863 3.414 1.00 97.75 86 LEU A CA 1
ATOM 686 C C . LEU A 1 86 ? -7.665 11.915 3.867 1.00 97.75 86 LEU A C 1
ATOM 688 O O . LEU A 1 86 ? -8.520 11.265 3.284 1.00 97.75 86 LEU A O 1
ATOM 692 N N . GLU A 1 87 ? -7.975 12.718 4.880 1.00 98.06 87 GLU A N 1
ATOM 693 C CA . GLU A 1 87 ? -9.343 12.912 5.358 1.00 98.06 87 GLU A CA 1
ATOM 694 C C . GLU A 1 87 ? -10.267 13.529 4.292 1.00 98.06 87 GLU A C 1
ATOM 696 O O . GLU A 1 87 ? -11.402 13.085 4.114 1.00 98.06 87 GLU A O 1
ATOM 701 N N . ARG A 1 88 ? -9.778 14.504 3.515 1.00 97.81 88 ARG A N 1
ATOM 702 C CA . ARG A 1 88 ? -10.538 15.068 2.385 1.00 97.81 88 ARG A CA 1
ATOM 703 C C . ARG A 1 88 ? -10.729 14.049 1.266 1.00 97.81 88 ARG A C 1
ATOM 705 O O . ARG A 1 88 ? -11.812 13.994 0.683 1.00 97.81 88 ARG A O 1
ATOM 712 N N . GLU A 1 89 ? -9.699 13.257 0.979 1.00 97.81 89 GLU A N 1
ATOM 713 C CA . GLU A 1 89 ? -9.770 12.170 0.001 1.00 97.81 89 GLU A CA 1
ATOM 714 C C . GLU A 1 89 ? -10.776 11.106 0.448 1.00 97.81 89 GLU A C 1
ATOM 716 O O . GLU A 1 89 ? -11.649 10.748 -0.334 1.00 97.81 89 GLU A O 1
ATOM 721 N N . ALA A 1 90 ? -10.759 10.692 1.716 1.00 98.69 90 ALA A N 1
ATOM 722 C CA . ALA A 1 90 ? -11.731 9.762 2.289 1.00 98.69 90 ALA A CA 1
ATOM 723 C C . ALA A 1 90 ? -13.170 10.260 2.148 1.00 98.69 90 ALA A C 1
ATOM 725 O O . ALA A 1 90 ? -14.035 9.521 1.674 1.00 98.69 90 ALA A O 1
ATOM 726 N N . ALA A 1 91 ? -13.417 11.530 2.472 1.00 98.69 91 ALA A N 1
ATOM 727 C CA . ALA A 1 91 ? -14.730 12.139 2.300 1.00 98.69 91 ALA A CA 1
ATOM 728 C C . ALA A 1 91 ? -15.197 12.128 0.835 1.00 98.69 91 ALA A C 1
ATOM 730 O O . ALA A 1 91 ? -16.374 11.897 0.559 1.00 98.69 91 ALA A O 1
ATOM 731 N N . LEU A 1 92 ? -14.296 12.417 -0.107 1.00 98.56 92 LEU A N 1
ATOM 732 C CA . LEU A 1 92 ? -14.597 12.423 -1.538 1.00 98.56 92 LEU A CA 1
ATOM 733 C C . LEU A 1 92 ? -14.846 11.009 -2.072 1.00 98.56 92 LEU A C 1
ATOM 735 O O . LEU A 1 92 ? -15.873 10.766 -2.698 1.00 98.56 92 LEU A O 1
ATOM 739 N N . LEU A 1 93 ? -13.921 10.091 -1.814 1.00 98.56 93 LEU A N 1
ATOM 740 C CA . LEU A 1 93 ? -13.900 8.742 -2.370 1.00 98.56 93 LEU A CA 1
ATOM 741 C C . LEU A 1 93 ? -15.017 7.864 -1.815 1.00 98.56 93 LEU A C 1
ATOM 743 O O . LEU A 1 93 ? -15.608 7.098 -2.571 1.00 98.56 93 LEU A O 1
ATOM 747 N N . SER A 1 94 ? -15.384 8.059 -0.546 1.00 98.44 94 SER A N 1
ATOM 748 C CA . SER A 1 94 ? -16.580 7.448 0.037 1.00 98.44 94 SER A CA 1
ATOM 749 C C . SER A 1 94 ? -17.842 7.806 -0.760 1.00 98.44 94 SER A C 1
ATOM 751 O O . SER A 1 94 ? -18.596 6.926 -1.169 1.00 98.44 94 SER A O 1
ATOM 753 N N . ARG A 1 95 ? -18.040 9.092 -1.095 1.00 98.12 95 ARG A N 1
ATOM 754 C CA . ARG A 1 95 ? -19.198 9.536 -1.898 1.00 98.12 95 ARG A CA 1
ATOM 755 C C . ARG A 1 95 ? -19.179 9.024 -3.336 1.00 98.12 95 ARG A C 1
ATOM 757 O O . ARG A 1 95 ? -20.236 8.917 -3.949 1.00 98.12 95 ARG A O 1
ATOM 764 N N . LEU A 1 96 ? -17.993 8.773 -3.880 1.00 98.06 96 LEU A N 1
ATOM 765 C CA . LEU A 1 96 ? -17.805 8.284 -5.245 1.00 98.06 96 LEU A CA 1
ATOM 766 C C . LEU A 1 96 ? -17.851 6.753 -5.346 1.00 98.06 96 LEU A C 1
ATOM 768 O O . LEU A 1 96 ? -17.773 6.230 -6.453 1.00 98.06 96 LEU A O 1
ATOM 772 N N . GLY A 1 97 ? -18.001 6.047 -4.221 1.00 97.75 97 GLY A N 1
ATOM 773 C CA . GLY A 1 97 ? -18.129 4.593 -4.194 1.00 97.75 97 GLY A CA 1
ATOM 774 C C . GLY A 1 97 ? -16.813 3.840 -4.387 1.00 97.75 97 GLY A C 1
ATOM 775 O O . GLY A 1 97 ? -16.844 2.705 -4.853 1.00 97.75 97 GLY A O 1
ATOM 776 N N . ALA A 1 98 ? -15.670 4.445 -4.044 1.00 98.50 98 ALA A N 1
ATOM 777 C CA . ALA A 1 98 ? -14.404 3.716 -4.005 1.00 98.50 98 ALA A CA 1
ATOM 778 C C . ALA A 1 98 ? -14.479 2.587 -2.963 1.00 98.50 98 ALA A C 1
ATOM 780 O O . ALA A 1 98 ? -14.963 2.796 -1.847 1.00 98.50 98 ALA A O 1
ATOM 781 N N . GLU A 1 99 ? -13.974 1.401 -3.298 1.00 98.12 99 GLU A N 1
ATOM 782 C CA . GLU A 1 99 ? -14.048 0.238 -2.407 1.00 98.12 99 GLU A CA 1
ATOM 783 C C . GLU A 1 99 ? -13.116 0.354 -1.195 1.00 98.12 99 GLU A C 1
ATOM 785 O O . GLU A 1 99 ? -13.397 -0.205 -0.131 1.00 98.12 99 GLU A O 1
ATOM 790 N N . TYR A 1 100 ? -11.986 1.042 -1.362 1.00 98.69 100 TYR A N 1
ATOM 791 C CA . TYR A 1 100 ? -11.004 1.284 -0.312 1.00 98.69 100 TYR A CA 1
ATOM 792 C C . TYR A 1 100 ? -10.026 2.401 -0.698 1.00 98.69 100 TYR A C 1
ATOM 794 O O . TYR A 1 100 ? -9.928 2.805 -1.861 1.00 98.69 100 TYR A O 1
ATOM 802 N N . ILE A 1 101 ? -9.269 2.862 0.297 1.00 98.75 101 ILE A N 1
ATOM 803 C CA . ILE A 1 101 ? -8.098 3.724 0.126 1.00 98.75 101 ILE A CA 1
ATOM 804 C C . ILE A 1 101 ? -6.873 2.976 0.632 1.00 98.75 101 ILE A C 1
ATOM 806 O O . ILE A 1 101 ? -6.839 2.571 1.794 1.00 98.75 101 ILE A O 1
ATOM 810 N N . LEU A 1 102 ? -5.863 2.815 -0.214 1.00 98.81 102 LEU A N 1
ATOM 811 C CA . LEU A 1 102 ? -4.556 2.319 0.192 1.00 98.81 102 LEU A CA 1
ATOM 812 C C . LEU A 1 102 ? -3.647 3.489 0.567 1.00 98.81 102 LEU A C 1
ATOM 814 O O . LEU A 1 102 ? -3.605 4.507 -0.124 1.00 98.81 102 LEU A O 1
ATOM 818 N N . VAL A 1 103 ? -2.928 3.352 1.678 1.00 98.69 103 VAL A N 1
ATOM 819 C CA . VAL A 1 103 ? -1.943 4.326 2.160 1.00 98.69 103 VAL A CA 1
ATOM 820 C C . VAL A 1 103 ? -0.636 3.628 2.500 1.00 98.69 103 VAL A C 1
ATOM 822 O O . VAL A 1 103 ? -0.650 2.540 3.071 1.00 98.69 103 VAL A O 1
ATOM 825 N N . HIS A 1 104 ? 0.499 4.279 2.249 1.00 98.38 104 HIS A N 1
ATOM 826 C CA . HIS A 1 104 ? 1.781 3.769 2.727 1.00 98.38 104 HIS A CA 1
ATOM 827 C C . HIS A 1 104 ? 1.902 3.976 4.247 1.00 98.38 104 HIS A C 1
ATOM 829 O O . HIS A 1 104 ? 2.202 5.072 4.733 1.00 98.38 104 HIS A O 1
ATOM 835 N N . PHE A 1 105 ? 1.637 2.923 5.016 1.00 98.50 105 PHE A N 1
ATOM 836 C CA . PHE A 1 105 ? 1.681 2.933 6.470 1.00 98.50 105 PHE A CA 1
ATOM 837 C C . PHE A 1 105 ? 1.934 1.522 7.042 1.00 98.50 105 PHE A C 1
ATOM 839 O O . PHE A 1 105 ? 1.248 0.582 6.653 1.00 98.50 105 PHE A O 1
ATOM 846 N N . PRO A 1 106 ? 2.805 1.369 8.054 1.00 98.00 106 PRO A N 1
ATOM 847 C CA . PRO A 1 106 ? 3.764 2.362 8.520 1.00 98.00 106 PRO A CA 1
ATOM 848 C C . PRO A 1 106 ? 4.888 2.607 7.504 1.00 98.00 106 PRO A C 1
ATOM 850 O O . PRO A 1 106 ? 5.414 1.679 6.894 1.00 98.00 106 PRO A O 1
ATOM 853 N N . TYR A 1 107 ? 5.309 3.865 7.391 1.00 98.12 107 TYR A N 1
ATOM 854 C CA . TYR A 1 107 ? 6.539 4.245 6.704 1.00 98.12 107 TYR A CA 1
ATOM 855 C C . TYR A 1 107 ? 7.480 4.933 7.691 1.00 98.12 107 TYR A C 1
ATOM 857 O O . TYR A 1 107 ? 7.069 5.823 8.437 1.00 98.12 107 TYR A O 1
ATOM 865 N N . PHE A 1 108 ? 8.746 4.527 7.656 1.00 97.94 108 PHE A N 1
ATOM 866 C CA . PHE A 1 108 ? 9.847 5.152 8.377 1.00 97.94 108 PHE A CA 1
ATOM 867 C C . PHE A 1 108 ? 11.014 5.296 7.404 1.00 97.94 108 PHE A C 1
ATOM 869 O O . PHE A 1 108 ? 11.365 4.333 6.718 1.00 97.94 108 PHE A O 1
ATOM 876 N N . LYS A 1 109 ? 11.653 6.469 7.351 1.00 96.56 109 LYS A N 1
ATOM 877 C CA . LYS A 1 109 ? 12.830 6.700 6.498 1.00 96.56 109 LYS A CA 1
ATOM 878 C C . LYS A 1 109 ? 13.958 5.728 6.820 1.00 96.56 109 LYS A C 1
ATOM 880 O O . LYS A 1 109 ? 14.695 5.334 5.923 1.00 96.56 109 LYS A O 1
ATOM 885 N N . GLY A 1 110 ? 14.098 5.353 8.085 1.00 96.56 110 GLY A N 1
ATOM 886 C CA . GLY A 1 110 ? 15.131 4.452 8.553 1.00 96.56 110 GLY A CA 1
ATOM 887 C C . GLY A 1 110 ? 14.954 4.112 10.022 1.00 96.56 110 GLY A C 1
ATOM 888 O O . GLY A 1 110 ? 13.835 4.035 10.524 1.00 96.56 110 GLY A O 1
ATOM 889 N N . GLU A 1 111 ? 16.072 3.882 10.698 1.00 96.25 111 GLU A N 1
ATOM 890 C CA . GLU A 1 111 ? 16.074 3.660 12.137 1.00 96.25 111 GLU A CA 1
ATOM 891 C C . GLU A 1 111 ? 15.749 4.952 12.893 1.00 96.25 111 GLU A C 1
ATOM 893 O O . GLU A 1 111 ? 16.171 6.038 12.495 1.00 96.25 111 GLU A O 1
ATOM 898 N N . THR A 1 112 ? 15.004 4.828 13.988 1.00 94.94 112 THR A N 1
ATOM 899 C CA . THR A 1 112 ? 14.682 5.945 14.879 1.00 94.94 112 THR A CA 1
ATOM 900 C C . THR A 1 112 ? 14.923 5.561 16.335 1.00 94.94 112 THR A C 1
ATOM 902 O O . THR A 1 112 ? 14.803 4.396 16.715 1.00 94.94 112 THR A O 1
ATOM 905 N N . THR A 1 113 ? 15.263 6.559 17.149 1.00 92.44 113 THR A N 1
ATOM 906 C CA . THR A 1 113 ? 15.371 6.450 18.610 1.00 92.44 113 THR A CA 1
ATOM 907 C C . THR A 1 113 ? 14.051 6.758 19.317 1.00 92.44 113 THR A C 1
ATOM 909 O O . THR A 1 113 ? 13.942 6.585 20.53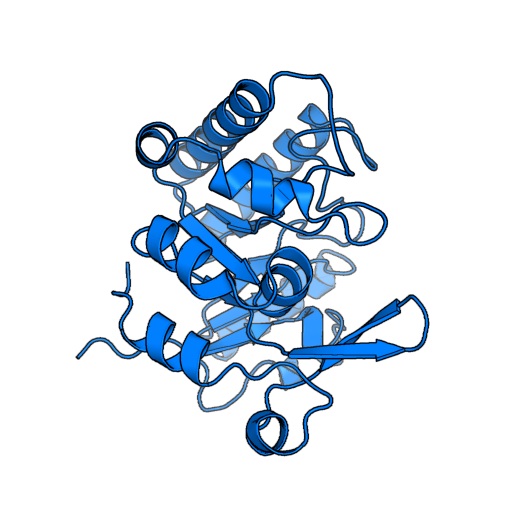0 1.00 92.44 113 THR A O 1
ATOM 912 N N . GLU A 1 114 ? 13.044 7.231 18.582 1.00 94.00 114 GLU A N 1
ATOM 913 C CA . GLU A 1 114 ? 11.723 7.526 19.123 1.00 94.00 114 GLU A CA 1
ATOM 914 C C . GLU A 1 114 ? 10.938 6.245 19.424 1.00 94.00 114 GLU A C 1
ATOM 916 O O . GLU A 1 114 ? 11.246 5.150 18.950 1.00 94.00 114 GLU A O 1
ATOM 921 N N . ASN A 1 115 ? 9.861 6.385 20.196 1.00 96.50 115 ASN A N 1
ATOM 922 C CA . ASN A 1 115 ? 8.983 5.270 20.516 1.00 96.50 115 ASN A CA 1
ATOM 923 C C . ASN A 1 115 ? 8.165 4.836 19.285 1.00 96.50 115 ASN A C 1
ATOM 925 O O . ASN A 1 115 ? 7.071 5.339 19.020 1.00 96.50 115 ASN A O 1
ATOM 929 N N . VAL A 1 116 ? 8.701 3.870 18.539 1.00 97.38 116 VAL A N 1
ATOM 930 C CA . VAL A 1 116 ? 8.100 3.302 17.321 1.00 97.38 116 VAL A CA 1
ATOM 931 C C . VAL A 1 116 ? 6.670 2.812 17.556 1.00 97.38 116 VAL A C 1
ATOM 933 O O . VAL A 1 116 ? 5.774 3.129 16.775 1.00 97.38 116 VAL A O 1
ATOM 936 N N . ASN A 1 117 ? 6.429 2.079 18.649 1.00 97.62 117 ASN A N 1
ATOM 937 C CA . ASN A 1 117 ? 5.100 1.550 18.959 1.00 97.62 117 ASN A CA 1
ATOM 938 C C . ASN A 1 117 ? 4.085 2.676 19.172 1.00 97.62 117 ASN A C 1
ATOM 940 O O . ASN A 1 117 ? 2.952 2.584 18.710 1.00 97.62 117 ASN A O 1
ATOM 944 N N . GLU A 1 118 ? 4.479 3.747 19.854 1.00 97.81 118 GLU A N 1
ATOM 945 C CA . GLU A 1 118 ? 3.617 4.910 20.051 1.00 97.81 118 GLU A CA 1
ATOM 946 C C . GLU A 1 118 ? 3.334 5.645 18.736 1.00 97.81 118 GLU A C 1
ATOM 948 O O . GLU A 1 118 ? 2.188 6.014 18.475 1.00 97.81 118 GLU A O 1
ATOM 953 N N . LYS A 1 119 ? 4.342 5.797 17.869 1.00 97.81 119 LYS A N 1
ATOM 954 C CA . LYS A 1 119 ? 4.173 6.405 16.541 1.00 97.81 119 LYS A CA 1
ATOM 955 C C . LYS A 1 119 ? 3.191 5.636 15.665 1.00 97.81 119 LYS A C 1
ATOM 957 O O . LYS A 1 119 ? 2.272 6.241 15.109 1.00 97.81 119 LYS A O 1
ATOM 962 N N . ILE A 1 120 ? 3.357 4.316 15.578 1.00 98.44 120 ILE A N 1
ATOM 963 C CA . ILE A 1 120 ? 2.437 3.446 14.838 1.00 98.44 120 ILE A CA 1
ATOM 964 C C . ILE A 1 120 ? 1.041 3.541 15.455 1.00 98.44 120 ILE A C 1
ATOM 966 O O . ILE A 1 120 ? 0.077 3.813 14.750 1.00 98.44 120 ILE A O 1
ATOM 970 N N . GLU A 1 121 ? 0.914 3.393 16.774 1.00 98.44 121 GLU A N 1
ATOM 971 C CA . GLU A 1 121 ? -0.391 3.408 17.437 1.00 98.44 121 GLU A CA 1
ATOM 972 C C . GLU A 1 121 ? -1.132 4.745 17.269 1.00 98.44 121 GLU A C 1
ATOM 974 O O . GLU A 1 121 ? -2.344 4.752 17.054 1.00 98.44 121 GLU A O 1
ATOM 979 N N . ASN A 1 122 ? -0.427 5.877 17.300 1.00 97.75 122 ASN A N 1
ATOM 980 C CA . ASN A 1 122 ? -1.031 7.183 17.040 1.00 97.75 122 ASN A CA 1
ATOM 981 C C . ASN A 1 122 ? -1.494 7.325 15.585 1.00 97.75 122 ASN A C 1
ATOM 983 O O . ASN A 1 122 ? -2.600 7.804 15.354 1.00 97.75 122 ASN A O 1
ATOM 987 N N . GLY A 1 123 ? -0.712 6.847 14.613 1.00 97.88 123 GLY A N 1
ATOM 988 C CA . GLY A 1 123 ? -1.161 6.790 13.220 1.00 97.88 123 GLY A CA 1
ATOM 989 C C . GLY A 1 123 ? -2.398 5.903 13.034 1.00 97.88 123 GLY A C 1
ATOM 990 O O . GLY A 1 123 ? -3.353 6.315 12.379 1.00 97.88 123 GLY A O 1
ATOM 991 N N . LEU A 1 124 ? -2.441 4.733 13.681 1.00 98.56 124 LEU A N 1
ATOM 992 C CA . LEU A 1 124 ? -3.599 3.832 13.633 1.00 98.56 124 LEU A CA 1
ATOM 993 C C . LEU A 1 124 ? -4.869 4.465 14.217 1.00 98.56 124 LEU A C 1
ATOM 995 O O . LEU A 1 124 ? -5.951 4.253 13.668 1.00 98.56 124 LEU A O 1
ATOM 999 N N . LYS A 1 125 ? -4.765 5.262 15.293 1.00 98.38 125 LYS A N 1
ATOM 1000 C CA . LYS A 1 125 ? -5.908 6.019 15.842 1.00 98.38 125 LYS A CA 1
ATOM 1001 C C . LYS A 1 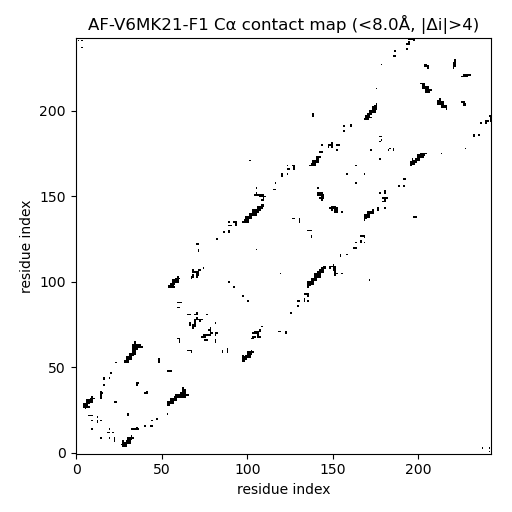125 ? -6.513 6.947 14.796 1.00 98.38 125 LYS A C 1
ATOM 1003 O O . LYS A 1 125 ? -7.730 6.943 14.619 1.00 98.38 125 LYS A O 1
ATOM 1008 N N . ASP A 1 126 ? -5.674 7.705 14.097 1.00 97.81 126 ASP A N 1
ATOM 1009 C CA . ASP A 1 126 ? -6.130 8.662 13.091 1.00 97.81 126 ASP A CA 1
ATO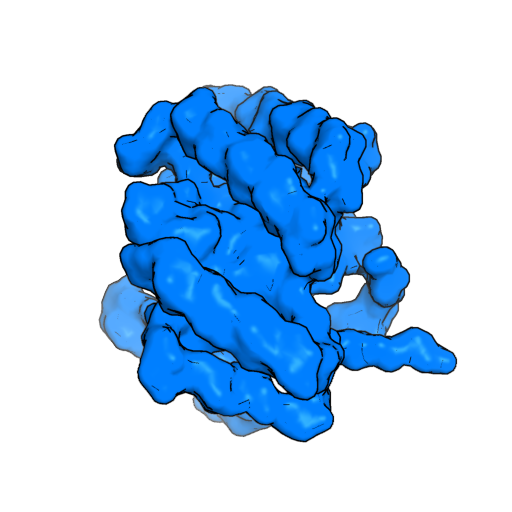M 1010 C C . ASP A 1 126 ? -6.739 7.966 11.876 1.00 97.81 126 ASP A C 1
ATOM 1012 O O . ASP A 1 126 ? -7.842 8.316 11.460 1.00 97.81 126 ASP A O 1
ATOM 1016 N N . LEU A 1 127 ? -6.070 6.938 11.349 1.00 98.62 127 LEU A N 1
ATOM 1017 C CA . LEU A 1 127 ? -6.577 6.157 10.220 1.00 98.62 127 LEU A CA 1
ATOM 1018 C C . LEU A 1 127 ? -7.900 5.461 10.572 1.00 98.62 127 LEU A C 1
ATOM 1020 O O . LEU A 1 127 ? -8.860 5.531 9.810 1.00 98.62 127 LEU A O 1
ATOM 1024 N N . SER A 1 128 ? -8.002 4.856 11.759 1.00 98.69 128 SER A N 1
ATOM 1025 C CA . SER A 1 128 ? -9.243 4.222 12.222 1.00 98.69 128 SER A CA 1
ATOM 1026 C C . SER A 1 128 ? -10.379 5.232 12.388 1.00 98.69 128 SER A C 1
ATOM 1028 O O . SER A 1 128 ? -11.522 4.918 12.053 1.00 98.69 128 SER A O 1
ATOM 1030 N N . ARG A 1 129 ? -10.087 6.446 12.882 1.00 98.56 129 ARG A N 1
ATOM 1031 C CA . ARG A 1 129 ? -11.074 7.532 12.963 1.00 98.56 129 ARG A CA 1
ATOM 1032 C C . ARG A 1 129 ? -11.592 7.891 11.572 1.00 98.56 129 ARG A C 1
ATOM 1034 O O . ARG A 1 129 ? -12.801 7.859 11.384 1.00 98.56 129 ARG A O 1
ATOM 1041 N N . ILE A 1 130 ? -10.701 8.166 10.616 1.00 98.62 130 ILE A N 1
ATOM 1042 C CA . ILE A 1 130 ? -11.073 8.531 9.238 1.00 98.62 130 ILE A CA 1
ATOM 1043 C C . ILE A 1 130 ? -11.909 7.411 8.596 1.00 98.62 130 ILE A C 1
ATOM 1045 O O . ILE A 1 130 ? -12.993 7.676 8.083 1.00 98.62 130 ILE A O 1
ATOM 1049 N N . GLN A 1 131 ? -11.464 6.153 8.690 1.00 98.50 131 GLN A N 1
ATOM 1050 C CA . GLN A 1 131 ? -12.211 4.999 8.175 1.00 98.50 131 GLN A CA 1
ATOM 1051 C C . GLN A 1 131 ? -13.638 4.935 8.741 1.00 98.50 131 GLN A C 1
ATOM 1053 O O . GLN A 1 131 ? -14.591 4.711 7.998 1.00 98.50 131 GLN A O 1
ATOM 1058 N N . LYS A 1 132 ? -13.800 5.118 10.058 1.00 98.50 132 LYS A N 1
ATOM 1059 C CA . LYS A 1 132 ? -15.113 5.064 10.722 1.00 98.50 132 LYS A CA 1
ATOM 1060 C C . LYS A 1 132 ? -16.001 6.246 10.353 1.00 98.50 132 LYS A C 1
ATOM 1062 O O . LYS A 1 132 ? -17.192 6.057 10.146 1.00 98.50 132 LYS A O 1
ATOM 1067 N N . GLU A 1 133 ? -15.428 7.441 10.295 1.00 98.62 133 GLU A N 1
ATOM 1068 C CA . GLU A 1 133 ? -16.153 8.685 10.036 1.00 98.62 133 GLU A CA 1
ATOM 1069 C C . GLU A 1 133 ? -16.727 8.732 8.619 1.00 98.62 133 GLU A C 1
ATOM 1071 O O . GLU A 1 133 ? -17.883 9.108 8.438 1.00 98.62 133 GLU A O 1
ATOM 1076 N N . TYR A 1 134 ? -15.952 8.292 7.625 1.00 98.56 134 TYR A N 1
ATOM 1077 C CA . TYR A 1 134 ? -16.366 8.335 6.220 1.00 98.56 134 TYR A CA 1
ATOM 1078 C C . TYR A 1 134 ? -16.857 6.989 5.683 1.00 98.56 134 TYR A C 1
ATOM 1080 O O . TYR A 1 134 ? -17.288 6.920 4.536 1.00 98.56 134 TYR A O 1
ATOM 1088 N N . GLY A 1 135 ? -16.807 5.920 6.481 1.00 98.00 135 GLY A N 1
ATOM 1089 C CA . GLY A 1 135 ? -17.318 4.603 6.096 1.00 98.00 135 GLY A CA 1
ATOM 1090 C C . GLY A 1 135 ? -16.578 3.950 4.923 1.00 98.00 135 GLY A C 1
ATOM 1091 O O . GLY A 1 135 ? -17.144 3.076 4.275 1.00 98.00 135 GLY A O 1
ATOM 1092 N N . ILE A 1 136 ? -15.337 4.362 4.644 1.00 98.38 136 ILE A N 1
ATOM 1093 C CA . ILE A 1 136 ? -14.500 3.806 3.573 1.00 98.38 136 ILE A CA 1
ATOM 1094 C C . ILE A 1 136 ? -13.319 3.027 4.171 1.00 98.38 136 ILE A C 1
ATOM 1096 O O . ILE A 1 136 ? -12.594 3.587 4.998 1.00 98.38 136 ILE A O 1
ATOM 1100 N N . PRO A 1 137 ? -13.101 1.752 3.788 1.00 98.38 137 PRO A N 1
ATOM 1101 C CA . PRO A 1 137 ? -11.967 0.971 4.270 1.00 98.38 137 PRO A CA 1
ATOM 1102 C C . PRO A 1 137 ? -10.622 1.628 3.946 1.00 98.38 137 PRO A C 1
ATOM 1104 O O . PRO A 1 137 ? -10.384 2.036 2.810 1.00 98.38 137 PRO A O 1
ATOM 1107 N N . ILE A 1 138 ? -9.724 1.666 4.929 1.00 98.75 138 ILE A N 1
ATOM 1108 C CA . ILE A 1 138 ? -8.325 2.055 4.739 1.00 98.75 138 ILE A CA 1
ATOM 1109 C C . ILE A 1 138 ? -7.451 0.803 4.824 1.00 98.75 138 ILE A C 1
ATOM 1111 O O . ILE A 1 138 ? -7.538 0.017 5.775 1.00 98.75 138 ILE A O 1
ATOM 1115 N N . VAL A 1 139 ? -6.602 0.630 3.816 1.00 98.75 139 VAL A N 1
ATOM 1116 C CA . VAL A 1 139 ? -5.645 -0.466 3.686 1.00 98.75 139 VAL A CA 1
ATOM 1117 C C . VAL A 1 139 ? -4.236 0.102 3.842 1.00 98.75 139 VAL A C 1
ATOM 1119 O O . VAL A 1 139 ? -3.833 1.018 3.133 1.00 98.75 139 VAL A O 1
ATOM 1122 N N . CYS A 1 140 ? -3.493 -0.421 4.807 1.00 98.81 140 CYS A N 1
ATOM 1123 C CA . CYS A 1 140 ? -2.164 0.048 5.167 1.00 98.81 140 CYS A CA 1
ATOM 1124 C C . CYS A 1 140 ? -1.094 -0.793 4.464 1.00 98.81 140 CYS A C 1
ATOM 1126 O O . CYS A 1 140 ? -1.039 -2.005 4.659 1.00 98.81 140 CYS A O 1
ATOM 1128 N N . GLU A 1 141 ? -0.231 -0.160 3.683 1.00 98.75 141 GLU A N 1
ATOM 1129 C CA . GLU A 1 141 ? 0.910 -0.796 3.032 1.00 98.75 141 GLU A CA 1
ATOM 1130 C C . GLU A 1 141 ? 2.221 -0.376 3.720 1.00 98.75 141 GLU A C 1
ATOM 1132 O O . GLU A 1 141 ? 2.666 0.762 3.555 1.00 98.75 141 GLU A O 1
ATOM 1137 N N . PRO A 1 142 ? 2.860 -1.236 4.525 1.00 98.19 142 PRO A N 1
ATOM 1138 C CA . PRO A 1 142 ? 4.191 -0.955 5.044 1.00 98.19 142 PRO A CA 1
ATOM 1139 C C . PRO A 1 142 ? 5.197 -0.949 3.890 1.00 98.19 142 PRO A C 1
ATOM 1141 O O . PRO A 1 142 ? 5.247 -1.884 3.095 1.00 98.19 142 PRO A O 1
ATOM 1144 N N . LYS A 1 143 ? 6.023 0.097 3.817 1.00 96.69 143 LYS A N 1
ATOM 1145 C CA . LYS A 1 143 ? 6.971 0.304 2.711 1.00 96.69 143 LYS A CA 1
ATOM 1146 C C . LYS A 1 143 ? 8.417 0.322 3.174 1.00 96.69 143 LYS A C 1
ATOM 1148 O O . LYS A 1 143 ? 8.720 0.641 4.330 1.00 96.69 143 LYS A O 1
ATOM 1153 N N . LEU A 1 144 ? 9.315 0.039 2.233 1.00 97.50 144 LEU A N 1
ATOM 1154 C CA . LEU A 1 144 ? 10.741 0.306 2.394 1.00 97.50 144 LEU A CA 1
ATOM 1155 C C . LEU A 1 144 ? 11.004 1.806 2.594 1.00 97.50 144 LEU A C 1
ATOM 1157 O O . LEU A 1 144 ? 10.439 2.651 1.903 1.00 97.50 144 LEU A O 1
ATOM 1161 N N . GLY A 1 145 ? 11.904 2.126 3.520 1.00 96.94 145 GLY A N 1
ATOM 1162 C CA . GLY A 1 145 ? 12.392 3.476 3.783 1.00 96.94 145 GLY A CA 1
ATOM 1163 C C . GLY A 1 145 ? 13.474 3.943 2.805 1.00 96.94 145 GLY A C 1
ATOM 1164 O O . GLY A 1 145 ? 13.787 3.299 1.798 1.00 96.94 145 GLY A O 1
ATOM 1165 N N . MET A 1 146 ? 14.121 5.060 3.146 1.00 94.44 146 MET A N 1
ATOM 1166 C CA . MET A 1 146 ? 15.241 5.605 2.378 1.00 94.44 146 MET A CA 1
ATOM 1167 C C . MET A 1 146 ? 16.364 4.571 2.246 1.00 94.44 146 MET A C 1
ATOM 1169 O O . MET A 1 146 ? 16.690 3.855 3.191 1.00 94.44 146 MET A O 1
ATOM 1173 N N . GLY A 1 147 ? 16.947 4.475 1.048 1.00 93.44 147 GLY A N 1
ATOM 1174 C CA . GLY A 1 147 ? 18.021 3.519 0.776 1.00 93.44 147 GLY A CA 1
ATOM 1175 C C . GLY A 1 147 ? 17.600 2.048 0.872 1.00 93.44 147 GLY A C 1
ATOM 1176 O O . GLY A 1 147 ? 18.466 1.203 1.080 1.00 93.44 147 GLY A O 1
ATOM 1177 N N . ARG A 1 148 ? 16.302 1.736 0.703 1.00 94.50 148 ARG A N 1
ATOM 1178 C CA . ARG A 1 148 ? 15.711 0.391 0.880 1.00 94.50 148 ARG A CA 1
ATOM 1179 C C . ARG A 1 148 ? 15.717 -0.086 2.333 1.00 94.50 148 ARG A C 1
ATOM 1181 O O . ARG A 1 148 ? 15.834 -1.277 2.602 1.00 94.50 148 ARG A O 1
ATOM 1188 N N . SER A 1 149 ? 15.615 0.837 3.286 1.00 96.81 149 SER A N 1
ATOM 1189 C CA . SER A 1 149 ? 15.560 0.466 4.697 1.00 96.81 149 SER A CA 1
ATOM 1190 C C . SER A 1 149 ? 14.340 -0.411 4.996 1.00 96.81 149 SER A C 1
ATOM 1192 O O . SER A 1 149 ? 13.203 -0.003 4.778 1.00 96.81 149 SER A O 1
ATOM 1194 N N . ALA A 1 150 ? 14.562 -1.594 5.566 1.00 97.62 150 ALA A N 1
ATOM 1195 C CA . ALA A 1 150 ? 13.503 -2.533 5.944 1.00 97.62 150 ALA A CA 1
ATOM 1196 C C . ALA A 1 150 ? 12.704 -2.105 7.194 1.00 97.62 150 ALA A C 1
ATOM 1198 O O . ALA A 1 150 ? 11.785 -2.807 7.618 1.00 97.62 150 ALA A O 1
ATOM 1199 N N . LYS A 1 151 ? 13.054 -0.973 7.821 1.00 97.38 151 LYS A N 1
ATOM 1200 C CA . LYS A 1 151 ? 12.595 -0.619 9.172 1.00 97.38 151 LYS A CA 1
ATOM 1201 C C . LYS A 1 151 ? 11.078 -0.472 9.284 1.00 97.38 151 LYS A C 1
ATOM 1203 O O . LYS A 1 151 ? 10.531 -0.942 10.270 1.00 97.38 151 LYS A O 1
ATOM 1208 N N . GLY A 1 152 ? 10.378 0.071 8.284 1.00 97.56 152 GLY A N 1
ATOM 1209 C CA . GLY A 1 152 ? 8.906 0.136 8.301 1.00 97.56 152 GLY A CA 1
ATOM 1210 C C . GLY A 1 152 ? 8.243 -1.240 8.458 1.00 97.56 152 GLY A C 1
ATOM 1211 O O . GLY A 1 152 ? 7.395 -1.427 9.331 1.00 97.56 152 GLY A O 1
ATOM 1212 N N . ILE A 1 153 ? 8.706 -2.222 7.681 1.00 98.50 153 ILE A N 1
ATOM 1213 C CA . ILE A 1 153 ? 8.224 -3.612 7.706 1.00 98.50 153 ILE A CA 1
ATOM 1214 C C . ILE A 1 153 ? 8.653 -4.320 9.001 1.00 98.50 153 ILE A C 1
ATOM 1216 O O . ILE A 1 153 ? 7.831 -4.957 9.657 1.00 98.50 153 ILE A O 1
ATOM 1220 N N . GLN A 1 154 ? 9.908 -4.159 9.432 1.00 98.38 154 GLN A N 1
ATOM 1221 C CA . GLN A 1 154 ? 10.418 -4.744 10.683 1.00 98.38 154 GLN A CA 1
ATOM 1222 C C . GLN A 1 154 ? 9.710 -4.192 11.926 1.00 98.38 154 GLN A C 1
ATOM 1224 O O . GLN A 1 154 ? 9.430 -4.925 12.875 1.00 98.38 154 GLN A O 1
ATOM 1229 N N . TYR A 1 155 ? 9.400 -2.897 11.931 1.00 98.44 155 TYR A N 1
ATOM 1230 C CA . TYR A 1 155 ? 8.674 -2.251 13.015 1.00 98.44 155 TYR A CA 1
ATOM 1231 C C . TYR A 1 155 ? 7.217 -2.688 13.063 1.00 98.44 155 TYR A C 1
ATOM 1233 O O . TYR A 1 155 ? 6.709 -2.918 14.160 1.00 98.44 155 TYR A O 1
ATOM 1241 N N . LEU A 1 156 ? 6.562 -2.876 11.911 1.00 98.31 156 LEU A N 1
ATOM 1242 C CA . LEU A 1 156 ? 5.257 -3.530 11.886 1.00 98.31 156 LEU A CA 1
ATOM 1243 C C . LEU A 1 156 ? 5.363 -4.949 12.454 1.00 98.31 156 LEU A C 1
ATOM 1245 O O . LEU A 1 156 ? 4.595 -5.311 13.337 1.00 98.31 156 LEU A O 1
ATOM 1249 N N . ASP A 1 157 ? 6.337 -5.746 12.027 1.00 98.00 157 ASP A N 1
ATOM 1250 C CA . ASP A 1 157 ? 6.503 -7.109 12.536 1.00 98.00 157 ASP A CA 1
ATOM 1251 C C . ASP A 1 157 ? 6.851 -7.181 14.033 1.00 98.00 157 ASP A C 1
ATOM 1253 O O . ASP A 1 157 ? 6.437 -8.098 14.734 1.00 98.00 157 ASP A O 1
ATOM 1257 N N . SER A 1 158 ? 7.475 -6.152 14.593 1.00 97.69 158 SER A N 1
ATOM 1258 C CA . SER A 1 158 ? 7.649 -6.038 16.047 1.00 97.69 158 SER A CA 1
ATOM 1259 C C . SER A 1 158 ? 6.399 -5.503 16.768 1.00 97.69 158 SER A C 1
ATOM 1261 O O . SER A 1 158 ? 6.264 -5.655 17.985 1.00 97.69 158 SER A O 1
ATOM 1263 N N . PHE A 1 159 ? 5.458 -4.883 16.048 1.00 98.44 159 PHE A N 1
ATOM 1264 C CA . PHE A 1 159 ? 4.275 -4.252 16.633 1.00 98.44 159 PHE A CA 1
ATOM 1265 C C . PHE A 1 159 ? 3.280 -5.299 17.175 1.00 98.44 159 PHE A C 1
ATOM 1267 O O . PHE A 1 159 ? 2.972 -6.277 16.486 1.00 98.44 159 PHE A O 1
ATOM 1274 N N . PRO A 1 160 ? 2.715 -5.133 18.387 1.00 98.00 160 PRO A N 1
ATOM 1275 C CA . PRO A 1 160 ? 1.791 -6.119 18.946 1.00 98.00 160 PRO A CA 1
ATOM 1276 C C . PRO A 1 160 ? 0.486 -6.247 18.144 1.00 98.00 160 PRO A C 1
ATOM 1278 O O . PRO A 1 160 ? -0.276 -5.284 18.036 1.00 98.00 160 PRO A O 1
ATOM 1281 N N . ILE A 1 161 ? 0.160 -7.460 17.682 1.00 97.38 161 ILE A N 1
ATOM 1282 C CA . ILE A 1 161 ? -1.063 -7.730 16.898 1.00 97.38 161 ILE A CA 1
ATOM 1283 C C . ILE A 1 161 ? -2.341 -7.295 17.636 1.00 97.38 161 ILE A C 1
ATOM 1285 O O . ILE A 1 161 ? -3.167 -6.577 17.084 1.00 97.38 161 ILE A O 1
ATOM 1289 N N . LYS A 1 162 ? -2.422 -7.558 18.949 1.00 97.44 162 LYS A N 1
ATOM 1290 C CA . LYS A 1 162 ? -3.548 -7.140 19.808 1.00 97.44 162 LYS A CA 1
ATOM 1291 C C . LYS A 1 162 ? -3.756 -5.628 19.872 1.00 97.44 162 LYS A C 1
ATOM 1293 O O . LYS A 1 162 ? -4.831 -5.169 20.253 1.00 97.44 162 LYS A O 1
ATOM 1298 N N . LYS A 1 163 ? -2.721 -4.827 19.596 1.00 97.88 163 LYS A N 1
ATOM 1299 C CA . LYS A 1 163 ? -2.875 -3.373 19.474 1.00 97.88 163 LYS A CA 1
ATOM 1300 C C . LYS A 1 163 ? -3.432 -3.006 18.106 1.00 97.88 163 LYS A C 1
ATOM 1302 O O . LYS A 1 163 ? -4.317 -2.161 18.055 1.00 97.88 163 LYS A O 1
ATOM 1307 N N . TRP A 1 164 ? -2.962 -3.654 17.042 1.00 98.31 164 TRP A N 1
ATOM 1308 C CA . TRP A 1 164 ? -3.457 -3.448 15.679 1.00 98.31 164 TRP A CA 1
ATOM 1309 C C . TRP A 1 164 ? -4.953 -3.765 15.555 1.00 98.31 164 TRP A C 1
ATOM 1311 O O . TRP A 1 164 ? -5.724 -2.943 15.060 1.00 98.31 164 TRP A O 1
ATOM 1321 N N . GLU A 1 165 ? -5.381 -4.910 16.094 1.00 97.31 165 GLU A N 1
ATOM 1322 C CA . GLU A 1 165 ? -6.767 -5.402 16.044 1.00 97.31 165 GLU A CA 1
ATOM 1323 C C . GLU A 1 165 ? -7.804 -4.381 16.538 1.00 97.31 165 GLU A C 1
ATOM 1325 O O . GLU A 1 165 ? -8.900 -4.291 15.987 1.00 97.31 165 GLU A O 1
ATOM 1330 N N . LYS A 1 166 ? -7.451 -3.541 17.522 1.00 97.81 166 LYS A N 1
ATOM 1331 C CA . LYS A 1 166 ? -8.341 -2.504 18.081 1.00 97.81 166 LYS A CA 1
ATOM 1332 C C . LYS A 1 166 ? -8.804 -1.476 17.048 1.00 97.81 166 LYS A C 1
ATOM 1334 O O . LYS A 1 166 ? -9.839 -0.835 17.236 1.00 97.81 166 LYS A O 1
ATOM 1339 N N . TYR A 1 167 ? -8.021 -1.282 15.992 1.00 98.25 167 TYR A N 1
ATOM 1340 C CA . TYR A 1 167 ? -8.245 -0.239 14.997 1.00 98.25 167 TYR A CA 1
ATOM 1341 C C . TYR A 1 167 ? -9.012 -0.739 13.771 1.00 98.25 167 TYR A C 1
ATOM 1343 O O . TYR A 1 167 ? -9.530 0.092 13.022 1.00 98.25 167 TYR A O 1
ATOM 1351 N N . ASN A 1 168 ? -9.149 -2.064 13.611 1.00 96.38 168 ASN A N 1
ATOM 1352 C CA . ASN A 1 168 ? -9.816 -2.716 12.481 1.00 96.38 168 ASN A CA 1
ATOM 1353 C C . ASN A 1 168 ? -9.336 -2.192 11.111 1.00 96.38 168 ASN A C 1
ATOM 1355 O O . ASN A 1 168 ? -10.137 -1.919 10.219 1.00 96.38 168 ASN A O 1
ATOM 1359 N N . LEU A 1 169 ? -8.024 -2.003 10.973 1.00 98.12 169 LEU A N 1
ATOM 1360 C CA . LEU A 1 169 ? -7.372 -1.645 9.714 1.00 98.12 169 LEU A CA 1
ATOM 1361 C C . LEU A 1 169 ? -6.817 -2.908 9.057 1.00 98.12 169 LEU A C 1
ATOM 1363 O O . LEU A 1 169 ? -6.438 -3.865 9.744 1.00 98.12 169 LEU A O 1
ATOM 1367 N N . LYS A 1 170 ? -6.794 -2.919 7.727 1.00 97.75 170 LYS A N 1
ATOM 1368 C CA . LYS A 1 170 ? -6.289 -4.045 6.936 1.00 97.75 170 LYS A CA 1
ATOM 1369 C C . LYS A 1 170 ? -4.933 -3.712 6.328 1.00 97.75 170 LYS A C 1
ATOM 1371 O O . LYS A 1 170 ? -4.535 -2.552 6.316 1.00 97.75 170 LYS A O 1
ATOM 1376 N N . LEU A 1 171 ? -4.230 -4.730 5.851 1.00 98.44 171 LEU A N 1
ATOM 1377 C CA . LEU A 1 171 ? -2.900 -4.615 5.268 1.00 98.44 171 LEU A CA 1
ATOM 1378 C C . LEU A 1 171 ? -2.928 -4.866 3.760 1.00 98.44 171 LEU A C 1
ATOM 1380 O O . LEU A 1 171 ? -3.630 -5.767 3.289 1.00 98.44 171 LEU A O 1
ATOM 1384 N N . CYS A 1 172 ? -2.131 -4.084 3.038 1.00 98.38 172 CYS A N 1
ATOM 1385 C CA . CYS A 1 172 ? -1.606 -4.467 1.738 1.00 98.38 172 CYS A CA 1
ATOM 1386 C C . CYS A 1 172 ? -0.204 -5.039 1.945 1.00 98.38 172 CYS A C 1
ATOM 1388 O O . CYS A 1 172 ? 0.599 -4.449 2.668 1.00 98.38 172 CYS A O 1
ATOM 1390 N N . ILE A 1 173 ? 0.086 -6.177 1.322 1.00 97.94 173 ILE A N 1
ATOM 1391 C CA . ILE A 1 173 ? 1.434 -6.739 1.277 1.00 97.94 173 ILE A CA 1
ATOM 1392 C C . ILE A 1 173 ? 2.001 -6.533 -0.125 1.00 97.94 173 ILE A C 1
ATOM 1394 O O . ILE A 1 173 ? 1.588 -7.204 -1.070 1.00 97.94 173 ILE A O 1
ATOM 1398 N N . ASP A 1 174 ? 2.982 -5.644 -0.239 1.00 97.81 174 ASP A N 1
ATOM 1399 C CA . ASP A 1 174 ? 3.834 -5.519 -1.419 1.00 97.81 174 ASP A CA 1
ATOM 1400 C C . ASP A 1 174 ? 4.903 -6.614 -1.392 1.00 97.81 174 ASP A C 1
ATOM 1402 O O . ASP A 1 174 ? 5.827 -6.596 -0.573 1.00 97.81 174 ASP A O 1
ATOM 1406 N N . ILE A 1 175 ? 4.765 -7.603 -2.277 1.00 97.25 175 ILE A N 1
ATOM 1407 C CA . ILE A 1 175 ? 5.663 -8.760 -2.303 1.00 97.25 175 ILE A CA 1
ATOM 1408 C C . ILE A 1 175 ? 7.094 -8.343 -2.632 1.00 97.25 175 ILE A C 1
ATOM 1410 O O . ILE A 1 175 ? 8.027 -8.886 -2.042 1.00 97.25 175 ILE A O 1
ATOM 1414 N N . GLY A 1 176 ? 7.293 -7.369 -3.522 1.00 95.94 176 GLY A N 1
ATOM 1415 C CA . GLY A 1 176 ? 8.633 -6.914 -3.878 1.00 95.94 176 GLY A CA 1
ATOM 1416 C C . GLY A 1 176 ? 9.345 -6.252 -2.701 1.00 95.94 176 GLY A C 1
ATOM 1417 O O . GLY A 1 176 ? 10.490 -6.597 -2.404 1.00 95.94 176 GLY A O 1
ATOM 1418 N N . ASP A 1 177 ? 8.660 -5.359 -1.990 1.00 96.75 177 ASP A N 1
ATOM 1419 C CA . ASP A 1 177 ? 9.210 -4.698 -0.805 1.00 96.75 177 ASP A CA 1
ATOM 1420 C C . ASP A 1 177 ? 9.508 -5.696 0.319 1.00 96.75 177 ASP A C 1
ATOM 1422 O O . ASP A 1 177 ? 10.577 -5.633 0.934 1.00 96.75 177 ASP A O 1
ATOM 1426 N N . TYR A 1 178 ? 8.603 -6.646 0.573 1.00 97.75 178 TYR A N 1
ATOM 1427 C CA . TYR A 1 178 ? 8.816 -7.669 1.599 1.00 97.75 178 TYR A CA 1
ATOM 1428 C C . TYR A 1 178 ? 9.976 -8.606 1.259 1.00 97.75 178 TYR A C 1
ATOM 1430 O O . TYR A 1 178 ? 10.751 -8.947 2.154 1.00 97.75 178 TYR A O 1
ATOM 1438 N N . LEU A 1 179 ? 10.144 -8.991 -0.009 1.00 95.88 179 LEU A N 1
ATOM 1439 C CA . LEU A 1 179 ? 11.286 -9.800 -0.450 1.00 95.88 179 LEU A CA 1
ATOM 1440 C C . LEU A 1 179 ? 12.615 -9.086 -0.196 1.00 95.88 179 LEU A C 1
ATOM 1442 O O . LEU A 1 179 ? 13.557 -9.698 0.304 1.00 95.88 179 LEU A O 1
ATOM 1446 N N . ILE A 1 180 ? 12.683 -7.783 -0.482 1.00 95.69 180 ILE A N 1
ATOM 1447 C CA . ILE A 1 180 ? 13.872 -6.969 -0.196 1.00 95.69 180 ILE A CA 1
ATOM 1448 C C . ILE A 1 180 ? 14.103 -6.858 1.319 1.00 95.69 180 ILE A C 1
ATOM 1450 O O . ILE A 1 180 ? 15.244 -6.917 1.773 1.00 95.69 180 ILE A O 1
ATOM 1454 N N . ALA A 1 181 ? 13.038 -6.674 2.103 1.00 96.88 181 ALA A N 1
ATOM 1455 C CA . ALA A 1 181 ? 13.131 -6.424 3.539 1.00 96.88 181 ALA A CA 1
ATOM 1456 C C . ALA A 1 181 ? 13.462 -7.667 4.377 1.00 96.88 181 ALA A C 1
ATOM 1458 O O . ALA A 1 181 ? 14.126 -7.541 5.406 1.00 96.88 181 ALA A O 1
ATOM 1459 N N . THR A 1 182 ? 12.954 -8.833 3.975 1.00 95.75 182 THR A N 1
ATOM 1460 C CA . THR A 1 182 ? 12.927 -10.049 4.810 1.00 95.75 182 THR A CA 1
ATOM 1461 C C . THR A 1 182 ? 13.634 -11.244 4.175 1.00 95.75 182 THR A C 1
ATOM 1463 O O . THR A 1 182 ? 13.985 -12.189 4.879 1.00 95.75 182 THR A O 1
ATOM 1466 N N . GLY A 1 183 ? 13.874 -11.220 2.859 1.00 91.88 183 GLY A N 1
ATOM 1467 C CA . GLY A 1 183 ? 14.439 -12.358 2.139 1.00 91.88 183 GLY A CA 1
ATOM 1468 C C . GLY A 1 183 ? 13.594 -13.6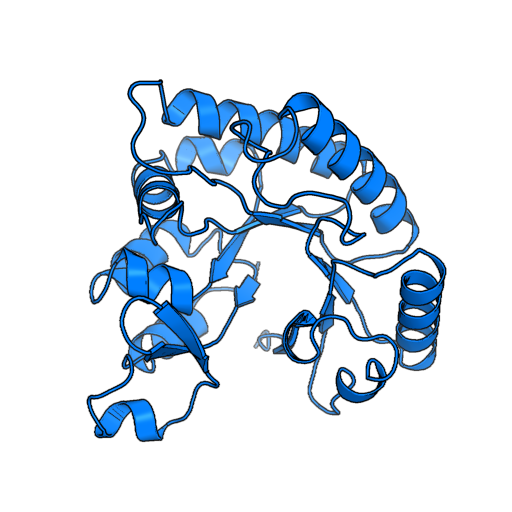21 2.325 1.00 91.88 183 GLY A C 1
ATOM 1469 O O . GLY A 1 183 ? 12.386 -13.614 2.090 1.00 91.88 183 GLY A O 1
ATOM 1470 N N . ASP A 1 184 ? 14.234 -14.700 2.773 1.00 88.50 184 ASP A N 1
ATOM 1471 C CA . ASP A 1 184 ? 13.604 -16.016 2.931 1.00 88.50 184 ASP A CA 1
ATOM 1472 C C . ASP A 1 184 ? 12.634 -16.096 4.129 1.00 88.50 184 ASP A C 1
ATOM 1474 O O . ASP A 1 184 ? 11.848 -17.039 4.231 1.00 88.50 184 ASP A O 1
ATOM 1478 N N . GLU A 1 185 ? 12.641 -15.108 5.033 1.00 94.88 185 GLU A N 1
ATOM 1479 C CA . GLU A 1 185 ? 11.771 -15.090 6.220 1.00 94.88 185 GLU A CA 1
ATOM 1480 C C . GLU A 1 185 ? 10.367 -14.532 5.948 1.00 94.88 185 GLU A C 1
ATOM 1482 O O . GLU A 1 185 ? 9.528 -14.506 6.852 1.00 94.88 185 GLU A O 1
ATOM 1487 N N . ILE A 1 186 ? 10.074 -14.114 4.713 1.00 96.56 186 ILE A N 1
ATOM 1488 C CA . ILE A 1 186 ? 8.811 -13.460 4.351 1.00 96.56 186 ILE A CA 1
ATOM 1489 C C . ILE A 1 186 ? 7.575 -14.227 4.835 1.00 96.56 186 ILE A C 1
ATOM 1491 O O . ILE A 1 186 ? 6.666 -13.623 5.395 1.00 96.56 186 ILE A O 1
ATOM 1495 N N . VAL A 1 187 ? 7.531 -15.557 4.698 1.00 96.88 187 VAL A N 1
ATOM 1496 C CA . VAL A 1 187 ? 6.365 -16.352 5.125 1.00 96.88 187 VAL A CA 1
ATOM 1497 C C . VAL A 1 187 ? 6.131 -16.250 6.634 1.00 96.88 187 VAL A C 1
ATOM 1499 O O . VAL A 1 187 ? 4.981 -16.211 7.059 1.00 96.88 187 VAL A O 1
ATOM 1502 N N . THR A 1 188 ? 7.184 -16.136 7.445 1.00 96.25 188 THR A N 1
ATOM 1503 C CA . THR A 1 188 ? 7.064 -15.925 8.897 1.00 96.25 188 THR A CA 1
ATOM 1504 C C . THR A 1 188 ? 6.393 -14.585 9.203 1.00 96.25 188 THR A C 1
ATOM 1506 O O . THR A 1 188 ? 5.482 -14.526 10.031 1.00 96.25 188 THR A O 1
ATOM 1509 N N . TYR A 1 189 ? 6.785 -13.527 8.486 1.00 97.19 189 TYR A N 1
ATOM 1510 C CA . TYR A 1 189 ? 6.155 -12.208 8.592 1.00 97.19 189 TYR A CA 1
ATOM 1511 C C . TYR A 1 189 ? 4.679 -12.270 8.172 1.00 97.19 189 TYR A C 1
ATOM 1513 O O . TYR A 1 189 ? 3.807 -11.733 8.856 1.00 97.19 189 TYR A O 1
ATOM 1521 N N . LEU A 1 190 ? 4.375 -12.948 7.061 1.00 97.12 190 LEU A N 1
ATOM 1522 C CA . LEU A 1 190 ? 3.002 -13.083 6.569 1.00 97.12 190 LEU A CA 1
ATOM 1523 C C . LEU A 1 190 ? 2.126 -13.920 7.504 1.00 97.12 190 LEU A C 1
ATOM 1525 O O . LEU A 1 190 ? 0.969 -13.568 7.713 1.00 97.12 190 LEU A O 1
ATOM 1529 N N . GLU A 1 191 ? 2.660 -14.981 8.109 1.00 97.12 191 GLU A N 1
ATOM 1530 C CA . GLU A 1 191 ? 1.926 -15.845 9.041 1.00 97.12 191 GLU A CA 1
ATOM 1531 C C . GLU A 1 191 ? 1.396 -15.069 10.244 1.00 97.12 191 GLU A C 1
ATOM 1533 O O . GLU A 1 191 ? 0.243 -15.260 10.639 1.00 97.12 191 GLU A O 1
ATOM 1538 N N . LYS A 1 192 ? 2.187 -14.135 10.781 1.00 96.56 192 LYS A N 1
ATOM 1539 C CA . LYS A 1 192 ? 1.739 -13.253 11.861 1.00 96.56 192 LYS A CA 1
ATOM 1540 C C . LYS A 1 192 ? 0.541 -12.393 11.445 1.00 96.56 192 LYS A C 1
ATOM 1542 O O . LYS A 1 192 ? -0.359 -12.164 12.250 1.00 96.56 192 LYS A O 1
ATOM 1547 N N . TRP A 1 193 ? 0.543 -11.893 10.213 1.00 96.69 193 TRP A N 1
ATOM 1548 C CA . TRP A 1 193 ? -0.407 -10.886 9.736 1.00 96.69 193 TRP A CA 1
ATOM 1549 C C . TRP A 1 193 ? -1.525 -11.440 8.852 1.00 96.69 193 TRP A C 1
ATOM 1551 O O . TRP A 1 193 ? -2.352 -10.661 8.387 1.00 96.69 193 TRP A O 1
ATOM 1561 N N . LYS A 1 194 ? -1.591 -12.756 8.633 1.00 95.81 194 LYS A N 1
ATOM 1562 C CA . LYS A 1 194 ? -2.490 -13.400 7.660 1.00 95.81 194 LYS A CA 1
ATOM 1563 C C . LYS A 1 194 ? -3.964 -13.013 7.795 1.00 95.81 194 LYS A C 1
ATOM 1565 O O . LYS A 1 194 ? -4.624 -12.806 6.785 1.00 95.81 194 LYS A O 1
ATOM 1570 N N . ASP A 1 195 ? -4.450 -12.829 9.023 1.00 95.06 195 ASP A N 1
ATOM 1571 C CA . ASP A 1 195 ? -5.835 -12.429 9.325 1.00 95.06 195 ASP A CA 1
ATOM 1572 C C . ASP A 1 195 ? -6.039 -10.899 9.252 1.00 95.06 195 ASP A C 1
ATOM 1574 O O . ASP A 1 195 ? -7.040 -10.345 9.707 1.00 95.06 195 ASP A O 1
ATOM 1578 N N . HIS A 1 196 ? -5.066 -10.176 8.703 1.00 96.38 196 HIS A N 1
ATOM 1579 C CA . HIS A 1 196 ? -5.107 -8.737 8.459 1.00 96.38 196 HIS A CA 1
ATOM 1580 C C . HIS A 1 196 ? -4.842 -8.380 6.993 1.00 96.38 196 HIS A C 1
ATOM 1582 O O . HIS A 1 196 ? -5.154 -7.256 6.599 1.00 96.38 196 HIS A O 1
ATOM 1588 N N . ILE A 1 197 ? -4.336 -9.313 6.182 1.00 96.56 197 ILE A N 1
ATOM 1589 C CA . ILE A 1 197 ? -4.059 -9.108 4.756 1.00 96.56 197 ILE A CA 1
ATOM 1590 C C . ILE A 1 197 ? -5.383 -8.990 3.996 1.00 96.56 197 ILE A C 1
ATOM 1592 O O . ILE A 1 197 ? -6.232 -9.874 4.071 1.00 96.56 197 ILE A O 1
ATOM 1596 N N . LYS A 1 198 ? -5.557 -7.882 3.272 1.00 95.75 198 LYS A N 1
ATOM 1597 C CA . LYS A 1 198 ? -6.710 -7.638 2.390 1.00 95.75 198 LYS A CA 1
ATOM 1598 C C . LYS A 1 198 ? -6.299 -7.470 0.931 1.00 95.75 198 LYS A C 1
ATOM 1600 O O . LYS A 1 198 ? -7.030 -7.906 0.053 1.00 95.75 198 LYS A O 1
ATOM 1605 N N . VAL A 1 199 ? -5.152 -6.841 0.684 1.00 97.12 199 VAL A N 1
ATOM 1606 C CA . VAL A 1 199 ? -4.610 -6.612 -0.662 1.00 97.12 199 VAL A CA 1
ATOM 1607 C C . VAL A 1 199 ? -3.203 -7.199 -0.730 1.00 97.12 199 VAL A C 1
ATOM 1609 O O . VAL A 1 199 ? -2.480 -7.230 0.268 1.00 97.12 199 VAL A O 1
ATOM 1612 N N . VAL A 1 200 ? -2.817 -7.695 -1.900 1.00 97.44 200 VAL A N 1
ATOM 1613 C CA . VAL A 1 200 ? -1.445 -8.111 -2.190 1.00 97.44 200 VAL A CA 1
ATOM 1614 C C . VAL A 1 200 ? -1.031 -7.452 -3.495 1.00 97.44 200 VAL A C 1
ATOM 1616 O O . VAL A 1 200 ? -1.635 -7.713 -4.535 1.00 97.44 200 VAL A O 1
ATOM 1619 N N . HIS A 1 201 ? 0.011 -6.629 -3.454 1.00 97.81 201 HIS A N 1
ATOM 1620 C CA . HIS A 1 201 ? 0.663 -6.149 -4.664 1.00 97.81 201 HIS A CA 1
ATOM 1621 C C . HIS A 1 201 ? 1.665 -7.189 -5.140 1.00 97.81 201 HIS A C 1
ATOM 1623 O O . HIS A 1 201 ? 2.625 -7.540 -4.450 1.00 97.81 201 HIS A O 1
ATOM 1629 N N . LEU A 1 202 ? 1.395 -7.724 -6.330 1.00 95.44 202 LEU A N 1
ATOM 1630 C CA . LEU A 1 202 ? 2.115 -8.862 -6.871 1.00 95.44 202 LEU A CA 1
ATOM 1631 C C . LEU A 1 202 ? 3.057 -8.438 -7.997 1.00 95.44 202 LEU A C 1
ATOM 1633 O O . LEU A 1 202 ? 2.675 -8.341 -9.161 1.00 95.44 202 LEU A O 1
ATOM 1637 N N . HIS A 1 203 ? 4.321 -8.264 -7.645 1.00 94.88 203 HIS A N 1
ATOM 1638 C CA . HIS A 1 203 ? 5.431 -8.143 -8.581 1.00 94.88 203 HIS A CA 1
ATOM 1639 C C . HIS A 1 203 ? 6.676 -8.799 -7.983 1.00 94.88 203 HIS A C 1
ATOM 1641 O O . HIS A 1 203 ? 6.760 -9.062 -6.783 1.00 94.88 203 HIS A O 1
ATOM 1647 N N . ASN A 1 204 ? 7.651 -9.083 -8.838 1.00 93.94 204 ASN A N 1
ATOM 1648 C CA . ASN A 1 204 ? 8.983 -9.508 -8.426 1.00 93.94 204 ASN A CA 1
ATOM 1649 C C . ASN A 1 204 ? 9.947 -8.317 -8.566 1.00 93.94 204 ASN A C 1
ATOM 1651 O O . ASN A 1 204 ? 9.552 -7.217 -8.965 1.00 93.94 204 ASN A O 1
ATOM 1655 N N . VAL A 1 205 ? 11.210 -8.523 -8.221 1.00 93.19 205 VAL A N 1
ATOM 1656 C CA . VAL A 1 205 ? 12.237 -7.485 -8.207 1.00 93.19 205 VAL A CA 1
ATOM 1657 C C . VAL A 1 205 ? 13.438 -7.936 -9.030 1.00 93.19 205 VAL A C 1
ATOM 1659 O O . VAL A 1 205 ? 13.893 -9.075 -8.921 1.00 93.19 205 VAL A O 1
ATOM 1662 N N . ALA A 1 206 ?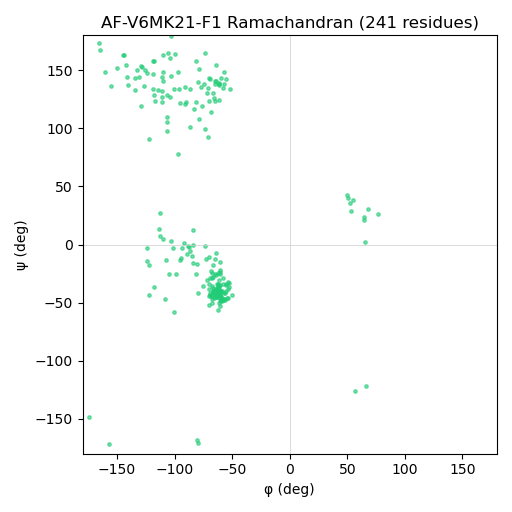 13.972 -7.022 -9.837 1.00 91.62 206 ALA A N 1
ATOM 1663 C CA . ALA A 1 206 ? 15.288 -7.149 -10.451 1.00 91.62 206 ALA A CA 1
ATOM 1664 C C . ALA A 1 206 ? 16.191 -6.002 -9.993 1.00 91.62 206 ALA A C 1
ATOM 1666 O O . ALA A 1 206 ? 15.721 -4.887 -9.770 1.00 91.62 206 ALA A O 1
ATOM 1667 N N . TYR A 1 207 ? 17.490 -6.274 -9.870 1.00 90.44 207 TYR A N 1
ATOM 1668 C CA . TYR A 1 207 ? 18.486 -5.272 -9.498 1.00 90.44 207 TYR A CA 1
ATOM 1669 C C . TYR A 1 207 ? 19.245 -4.766 -10.723 1.00 90.44 207 TYR A C 1
ATOM 1671 O O . TYR A 1 207 ? 19.745 -5.553 -11.528 1.00 90.44 207 TYR A O 1
ATOM 1679 N N . GLU A 1 208 ? 19.380 -3.447 -10.804 1.00 89.06 208 GLU A N 1
ATOM 1680 C CA . GLU A 1 208 ? 20.202 -2.735 -11.779 1.00 89.06 208 GLU A CA 1
ATOM 1681 C C . GLU A 1 208 ? 21.209 -1.873 -11.009 1.00 89.06 208 GLU A C 1
ATOM 1683 O O . GLU A 1 208 ? 20.927 -0.743 -10.607 1.00 89.06 208 GLU A O 1
ATOM 1688 N N . GLY A 1 209 ? 22.383 -2.446 -10.732 1.00 86.88 209 GLY A N 1
ATOM 1689 C CA . GLY A 1 209 ? 23.389 -1.809 -9.882 1.00 86.88 209 GLY A CA 1
ATOM 1690 C C . GLY A 1 209 ? 22.915 -1.670 -8.432 1.00 86.88 209 GLY A C 1
ATOM 1691 O O . GLY A 1 209 ? 22.616 -2.663 -7.769 1.00 86.88 209 GLY A O 1
ATOM 1692 N N . ASP A 1 210 ? 22.872 -0.438 -7.926 1.00 85.50 210 ASP A N 1
ATOM 1693 C CA . ASP A 1 210 ? 22.393 -0.108 -6.578 1.00 85.50 210 ASP A CA 1
ATOM 1694 C C . ASP A 1 210 ? 20.868 0.076 -6.501 1.00 85.50 210 ASP A C 1
ATOM 1696 O O . ASP A 1 210 ? 20.306 0.143 -5.403 1.00 85.50 210 ASP A O 1
ATOM 1700 N N . ARG A 1 211 ? 20.192 0.119 -7.652 1.00 87.75 211 ARG A N 1
ATOM 1701 C CA . ARG A 1 211 ? 18.743 0.288 -7.766 1.00 87.75 211 ARG A CA 1
ATOM 1702 C C . ARG A 1 211 ? 18.049 -1.042 -7.994 1.00 87.75 211 ARG A C 1
ATOM 1704 O O . ARG A 1 211 ? 18.662 -2.048 -8.347 1.00 87.75 211 ARG A O 1
ATOM 1711 N N . TYR A 1 212 ? 16.744 -1.027 -7.779 1.00 91.12 212 TYR A N 1
ATOM 1712 C CA . TYR A 1 212 ? 15.876 -2.132 -8.127 1.00 91.12 212 TYR A CA 1
ATOM 1713 C C . TYR A 1 212 ? 14.691 -1.619 -8.935 1.00 91.12 212 TYR A C 1
ATOM 1715 O O . TYR A 1 212 ? 14.303 -0.455 -8.811 1.00 91.12 212 TYR A O 1
ATOM 1723 N N . ILE A 1 213 ? 14.141 -2.498 -9.759 1.00 91.06 213 ILE A N 1
ATOM 1724 C CA . ILE A 1 213 ? 12.934 -2.262 -10.539 1.00 91.06 213 ILE A CA 1
ATOM 1725 C C . ILE A 1 213 ? 11.927 -3.366 -10.247 1.00 91.06 213 ILE A C 1
ATOM 1727 O O . ILE A 1 213 ? 12.298 -4.509 -9.952 1.00 91.06 213 ILE A O 1
ATOM 1731 N N . TRP A 1 214 ? 10.648 -3.024 -10.338 1.00 92.44 214 TRP A N 1
ATOM 1732 C CA . TRP A 1 214 ? 9.584 -4.014 -10.320 1.00 92.44 214 TRP A CA 1
ATOM 1733 C C . TRP A 1 214 ? 9.506 -4.699 -11.676 1.00 92.44 214 TRP A C 1
ATOM 1735 O O . TRP A 1 214 ? 9.561 -4.053 -12.722 1.00 92.44 214 TRP A O 1
ATOM 1745 N N . ILE A 1 215 ? 9.379 -6.018 -11.646 1.00 92.81 215 ILE A N 1
ATOM 1746 C CA . ILE A 1 215 ? 9.218 -6.840 -12.841 1.00 92.81 215 ILE A CA 1
ATOM 1747 C C . ILE A 1 215 ? 8.003 -7.758 -12.678 1.00 92.81 215 ILE A C 1
ATOM 1749 O O . ILE A 1 215 ? 7.661 -8.131 -11.549 1.00 92.81 215 ILE A O 1
ATOM 1753 N N . PRO A 1 216 ? 7.357 -8.169 -13.781 1.00 91.75 216 PRO A N 1
ATOM 1754 C CA . PRO A 1 216 ? 6.252 -9.113 -13.719 1.00 91.75 216 PRO A CA 1
ATOM 1755 C C . PRO A 1 216 ? 6.659 -10.425 -13.048 1.00 91.75 216 PRO A C 1
ATOM 1757 O O . PRO A 1 216 ? 7.795 -10.888 -13.170 1.00 91.75 216 PRO A O 1
ATOM 1760 N N . VAL A 1 217 ? 5.715 -11.067 -12.370 1.00 91.81 217 VAL A N 1
ATOM 1761 C CA 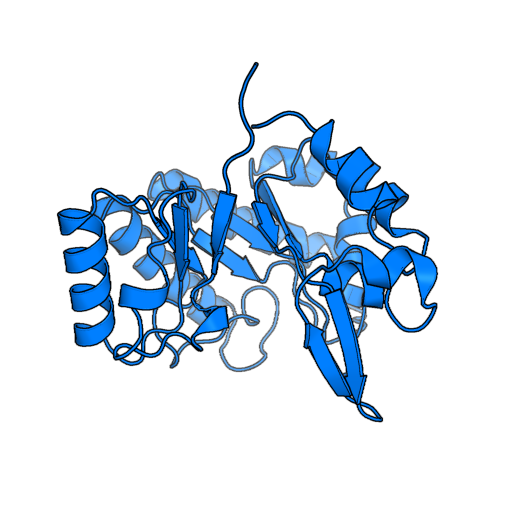. VAL A 1 217 ? 5.903 -12.438 -11.895 1.00 91.81 217 VAL A CA 1
ATOM 1762 C C . VAL A 1 217 ? 5.852 -13.386 -13.090 1.00 91.81 217 VAL A C 1
ATOM 1764 O O . VAL A 1 217 ? 4.922 -13.331 -13.889 1.00 91.81 217 VAL A O 1
ATOM 1767 N N . HIS A 1 218 ? 6.837 -14.277 -13.207 1.00 92.00 218 HIS A N 1
ATOM 1768 C CA . HIS A 1 218 ? 6.888 -15.268 -14.276 1.00 92.00 218 HIS A CA 1
ATOM 1769 C C . HIS A 1 218 ? 7.385 -16.621 -13.738 1.00 92.00 218 HIS A C 1
ATOM 1771 O O . HIS A 1 218 ? 8.374 -16.634 -13.000 1.00 92.00 218 HIS A O 1
ATOM 1777 N N . PRO A 1 219 ? 6.784 -17.768 -14.126 1.00 91.12 219 PRO A N 1
ATOM 1778 C CA . PRO A 1 219 ? 7.184 -19.090 -13.629 1.00 91.12 219 PRO A CA 1
ATOM 1779 C C . PRO A 1 219 ? 8.674 -19.402 -13.800 1.00 91.12 219 PRO A C 1
ATOM 1781 O O . PRO A 1 219 ? 9.279 -20.034 -12.944 1.00 91.12 219 PRO A O 1
ATOM 1784 N N . SER A 1 220 ? 9.313 -18.889 -14.857 1.00 90.88 220 SER A N 1
ATOM 1785 C CA . SER A 1 220 ? 10.748 -19.125 -15.072 1.00 90.88 220 SER A CA 1
ATOM 1786 C C . SER A 1 220 ? 11.664 -18.515 -14.005 1.00 90.88 220 SER A C 1
ATOM 1788 O O . SER A 1 220 ? 12.861 -18.795 -14.017 1.00 90.88 220 SER A O 1
ATOM 1790 N N . HIS A 1 221 ? 11.154 -17.635 -13.138 1.00 91.50 221 HIS A N 1
ATOM 1791 C CA . HIS A 1 221 ? 11.915 -17.090 -12.010 1.00 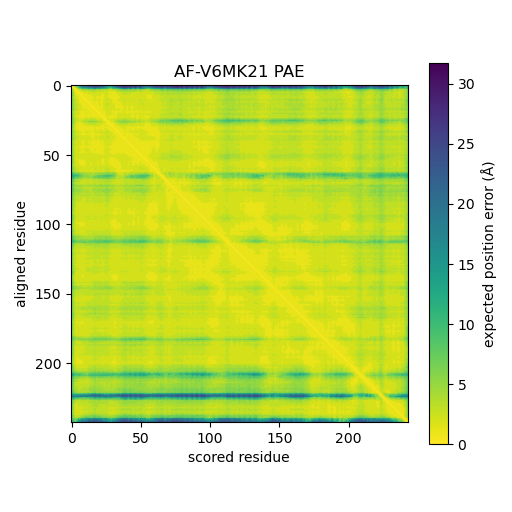91.50 221 HIS A CA 1
ATOM 1792 C C . HIS A 1 221 ? 12.202 -18.157 -10.945 1.00 91.50 221 HIS A C 1
ATOM 1794 O O . HIS A 1 221 ? 13.200 -18.052 -10.238 1.00 91.50 221 HIS A O 1
ATOM 1800 N N . GLU A 1 222 ? 11.408 -19.230 -10.898 1.00 90.88 222 GLU A N 1
ATOM 1801 C CA . GLU A 1 222 ? 11.605 -20.347 -9.969 1.00 90.88 222 GLU A CA 1
ATOM 1802 C C . GLU A 1 222 ? 12.856 -21.182 -10.298 1.00 90.88 222 GLU A C 1
ATOM 1804 O O . GLU A 1 222 ? 13.507 -21.722 -9.399 1.00 90.88 222 GLU A O 1
ATOM 1809 N N . ASP A 1 223 ? 13.246 -21.230 -11.575 1.00 85.56 223 ASP A N 1
ATOM 1810 C CA . ASP A 1 223 ? 14.303 -22.125 -12.065 1.00 85.56 223 ASP A CA 1
ATOM 1811 C C . ASP A 1 223 ? 15.628 -21.409 -12.368 1.00 85.56 223 ASP A C 1
ATOM 1813 O O . ASP A 1 223 ? 16.694 -22.022 -12.340 1.00 85.56 223 ASP A O 1
ATOM 1817 N N . LYS A 1 224 ? 15.587 -20.103 -12.673 1.00 72.31 224 LYS A N 1
ATOM 1818 C CA . LYS A 1 224 ? 16.729 -19.371 -13.262 1.00 72.31 224 LYS A CA 1
ATOM 1819 C C . LYS A 1 224 ? 17.647 -18.665 -12.255 1.00 72.31 224 LYS A C 1
ATOM 1821 O O . LYS A 1 224 ? 18.640 -18.069 -12.669 1.00 72.31 224 LYS A O 1
ATOM 1826 N N . GLY A 1 225 ? 17.331 -18.709 -10.959 1.00 68.06 225 GLY A N 1
ATOM 1827 C CA . GLY A 1 225 ? 18.211 -18.297 -9.850 1.00 68.06 225 GLY A CA 1
ATOM 1828 C C . GLY A 1 225 ? 18.601 -16.811 -9.761 1.00 68.06 225 GLY A C 1
ATOM 1829 O O . GLY A 1 225 ? 19.374 -16.458 -8.879 1.00 68.06 225 GLY A O 1
ATOM 1830 N N . LYS A 1 226 ? 18.109 -15.940 -10.654 1.00 81.38 226 LYS A N 1
ATOM 1831 C CA . LYS A 1 226 ? 18.418 -14.493 -10.661 1.00 81.38 226 LYS A CA 1
ATOM 1832 C C . LYS A 1 226 ? 17.346 -13.624 -10.006 1.00 81.38 226 LYS A C 1
ATOM 1834 O O . LYS A 1 226 ? 17.643 -12.514 -9.582 1.00 81.38 226 LYS A O 1
ATOM 1839 N N . GLN A 1 227 ? 16.112 -14.106 -9.981 1.00 88.94 227 GLN A N 1
ATOM 1840 C CA . GLN A 1 227 ? 14.961 -13.439 -9.383 1.00 88.94 227 GLN A CA 1
ATOM 1841 C C . GLN A 1 227 ? 14.540 -14.195 -8.124 1.00 88.94 227 GLN A C 1
ATOM 1843 O O . GLN A 1 227 ? 14.903 -15.361 -7.944 1.00 88.94 227 GLN A O 1
ATOM 1848 N N . TYR A 1 228 ? 13.746 -13.548 -7.274 1.00 91.06 228 TYR A N 1
ATOM 1849 C CA . TYR A 1 228 ? 13.184 -14.218 -6.110 1.00 91.06 228 TYR A CA 1
ATOM 1850 C C . TYR A 1 228 ? 12.216 -15.322 -6.534 1.00 91.06 228 TYR A C 1
ATOM 1852 O O . TYR A 1 228 ? 11.396 -15.141 -7.438 1.00 91.06 228 TYR A O 1
ATOM 1860 N N . LYS A 1 229 ? 12.296 -16.455 -5.842 1.00 92.94 229 LYS A N 1
ATOM 1861 C CA . LYS A 1 229 ? 11.333 -17.550 -5.947 1.00 92.94 229 LYS A CA 1
ATOM 1862 C C . LYS A 1 229 ? 10.134 -17.220 -5.078 1.00 92.94 229 LYS A C 1
ATOM 1864 O O . LYS A 1 229 ? 10.307 -17.016 -3.880 1.00 92.94 229 LYS A O 1
ATOM 1869 N N . ILE A 1 230 ? 8.936 -17.167 -5.647 1.00 94.38 230 ILE A N 1
ATOM 1870 C CA . ILE A 1 230 ? 7.739 -16.731 -4.919 1.00 94.38 230 ILE A CA 1
ATOM 1871 C C . ILE A 1 230 ? 6.601 -17.748 -4.927 1.00 94.38 230 ILE A C 1
ATOM 1873 O O . ILE A 1 230 ? 5.596 -17.528 -4.254 1.00 94.38 230 ILE A O 1
ATOM 1877 N N . ALA A 1 231 ? 6.742 -18.884 -5.615 1.00 94.00 231 ALA A N 1
ATOM 1878 C CA . ALA A 1 231 ? 5.707 -19.920 -5.662 1.00 94.00 231 ALA A CA 1
ATOM 1879 C C . ALA A 1 231 ? 5.251 -20.378 -4.263 1.00 94.00 231 ALA A C 1
ATOM 1881 O O . ALA A 1 231 ? 4.060 -20.585 -4.022 1.00 94.00 231 ALA A O 1
ATOM 1882 N N . HIS A 1 232 ? 6.182 -20.489 -3.313 1.00 94.56 232 HIS A N 1
ATOM 1883 C CA . HIS A 1 232 ? 5.874 -20.849 -1.929 1.00 94.56 232 HIS A CA 1
ATOM 1884 C C . HIS A 1 232 ? 5.075 -19.754 -1.192 1.00 94.56 232 HIS A C 1
ATOM 1886 O O . HIS A 1 232 ? 4.166 -20.076 -0.428 1.00 94.56 232 HIS A O 1
ATOM 1892 N N . ILE A 1 233 ? 5.345 -18.477 -1.483 1.00 95.94 233 ILE A N 1
ATOM 1893 C CA . ILE A 1 233 ? 4.621 -17.314 -0.945 1.00 95.94 233 ILE A CA 1
ATOM 1894 C C . ILE A 1 233 ? 3.201 -17.274 -1.514 1.00 95.94 233 ILE A C 1
ATOM 1896 O O . ILE A 1 233 ? 2.237 -17.110 -0.773 1.00 95.94 233 ILE A O 1
ATOM 1900 N N . LEU A 1 234 ? 3.045 -17.505 -2.820 1.00 94.06 234 LEU A N 1
ATOM 1901 C CA . LEU A 1 234 ? 1.731 -17.581 -3.465 1.00 94.06 234 LEU A CA 1
ATOM 1902 C C . LEU A 1 234 ? 0.903 -18.754 -2.935 1.00 94.06 234 LEU A C 1
ATOM 1904 O O . LEU A 1 234 ? -0.285 -18.602 -2.657 1.00 94.06 234 LEU A O 1
ATOM 1908 N N . SER A 1 235 ? 1.533 -19.914 -2.726 1.00 94.50 235 SER A N 1
ATOM 1909 C CA . SER A 1 235 ? 0.886 -21.072 -2.101 1.00 94.50 235 SER A CA 1
ATOM 1910 C C . SER A 1 235 ? 0.403 -20.755 -0.686 1.00 94.50 235 SER A C 1
ATOM 1912 O O . SER A 1 235 ? -0.700 -21.157 -0.312 1.00 94.50 235 SER A O 1
ATOM 1914 N N . PHE A 1 236 ? 1.191 -20.006 0.088 1.00 95.31 236 PHE A N 1
ATOM 1915 C CA . PHE A 1 236 ? 0.786 -19.512 1.399 1.00 95.31 236 PHE A CA 1
ATOM 1916 C C . PHE A 1 236 ? -0.427 -18.572 1.301 1.00 95.31 236 PHE A C 1
ATOM 1918 O O . PHE A 1 236 ? -1.475 -18.868 1.874 1.00 95.31 236 PHE A O 1
ATOM 1925 N N . LEU A 1 237 ? -0.322 -17.501 0.508 1.00 93.62 237 LEU A N 1
ATOM 1926 C CA . LEU A 1 237 ? -1.362 -16.476 0.365 1.00 93.62 237 LEU A CA 1
ATOM 1927 C C . LEU A 1 237 ? -2.677 -17.038 -0.183 1.00 93.62 237 LEU A C 1
ATOM 1929 O O . LEU A 1 237 ? -3.747 -16.650 0.273 1.00 93.62 237 LEU A O 1
ATOM 1933 N N . SER A 1 238 ? -2.618 -18.015 -1.093 1.00 91.06 238 SER A N 1
ATOM 1934 C CA . SER A 1 238 ? -3.817 -18.666 -1.640 1.00 91.06 238 SER A CA 1
ATOM 1935 C C . SER A 1 238 ? -4.676 -19.368 -0.580 1.00 91.06 238 SER A C 1
ATOM 1937 O O . SER A 1 238 ? -5.869 -19.582 -0.805 1.00 91.06 238 SER A O 1
ATOM 1939 N N . LYS A 1 239 ? -4.078 -19.721 0.569 1.00 89.88 239 LYS A N 1
ATOM 1940 C CA . LYS A 1 239 ? -4.735 -20.376 1.709 1.00 89.88 239 LYS A CA 1
ATOM 1941 C C . LYS A 1 239 ? -5.210 -19.380 2.768 1.00 89.88 239 LYS A C 1
ATOM 1943 O O . LYS A 1 239 ? -5.945 -19.783 3.672 1.00 89.88 239 LYS A O 1
ATOM 1948 N N . CYS A 1 240 ? -4.795 -18.115 2.689 1.00 87.25 240 CYS A N 1
ATOM 1949 C CA . CYS A 1 240 ? -5.334 -17.060 3.538 1.00 87.25 240 CYS A CA 1
ATOM 1950 C C . CYS A 1 240 ? -6.820 -16.866 3.211 1.00 87.25 240 CYS A C 1
ATOM 1952 O O . CYS A 1 240 ? -7.240 -16.964 2.056 1.00 87.25 240 CYS A O 1
ATOM 1954 N N . LYS A 1 241 ? -7.636 -16.642 4.242 1.00 75.81 241 LYS A N 1
ATOM 1955 C CA . LYS A 1 241 ? -9.069 -16.405 4.057 1.00 75.81 241 LYS A CA 1
ATOM 1956 C C . LYS A 1 241 ? -9.276 -14.998 3.508 1.00 75.81 241 LYS A C 1
ATOM 1958 O O . LYS A 1 241 ? -8.661 -14.062 4.007 1.00 75.81 241 LYS A O 1
ATOM 1963 N N . GLU A 1 242 ? -10.179 -14.854 2.541 1.00 66.31 242 GLU A N 1
ATOM 1964 C CA . GLU A 1 242 ? -10.722 -13.534 2.217 1.00 66.31 242 GLU A CA 1
ATOM 1965 C C . GLU A 1 242 ? -11.417 -12.937 3.445 1.00 66.31 242 GLU A C 1
ATOM 1967 O O . GLU A 1 242 ? -12.059 -13.656 4.221 1.00 66.31 242 GLU A O 1
ATOM 1972 N N . MET A 1 243 ? -11.283 -11.621 3.605 1.00 54.22 243 MET A N 1
ATOM 1973 C CA . MET A 1 243 ? -11.811 -10.856 4.732 1.00 54.22 243 MET A CA 1
ATOM 1974 C C . MET A 1 243 ? -12.629 -9.647 4.316 1.00 54.22 243 MET A C 1
ATOM 1976 O O . MET A 1 243 ? -12.175 -8.902 3.417 1.00 54.22 243 MET A O 1
#

Solvent-accessible surface area (backbone atoms only — not comparable to full-atom values): 13553 Å² total; per-residue (Å²): 129,92,73,85,80,42,66,40,56,31,71,83,59,70,41,39,71,95,47,56,75,78,61,70,57,95,85,50,65,33,36,36,38,35,37,21,87,44,70,68,49,47,50,54,49,52,52,50,28,61,75,69,70,47,50,36,33,32,36,45,33,63,40,58,88,58,68,50,51,12,62,69,43,70,75,87,44,54,27,70,57,42,48,56,48,51,48,54,49,42,55,51,36,36,78,71,64,39,68,30,38,36,37,46,35,52,40,29,61,44,91,73,92,66,65,59,68,59,47,52,52,53,43,43,53,53,53,31,47,47,26,64,76,44,72,30,51,48,29,29,24,47,34,60,19,58,96,68,23,34,40,14,47,52,50,54,71,70,45,61,63,81,63,52,60,77,42,74,58,33,27,30,47,44,46,38,52,42,43,75,52,46,49,93,51,40,62,64,60,44,65,76,42,39,97,35,46,71,44,70,48,84,38,36,51,46,75,61,86,95,45,73,45,81,38,80,75,56,80,66,31,68,77,66,76,79,38,74,68,52,68,70,55,51,58,52,56,73,69,46,63,90,121

Nearest PDB structures (foldseek):
  7vpf-assembly1_B  TM=6.258E-01  e=3.440E-06  Paenibacillus sp. FSL H7-0331
  3ngf-assembly1_A  TM=6.508E-01  e=8.464E-05  Brucella abortus 2308
  7s2m-assembly1_A  TM=4.845E-01  e=4.199E-04  uncultured bacterium
  8jq3-assembly1_A  TM=5.605E-01  e=1.353E-03  Lacticaseibacillus rhamnosus
  3gb6-assembly1_B  TM=4.841E-01  e=1.169E-02  Giardia duodenalis

InterPro domains:
  IPR013022 Xylose isomerase-like, TIM barrel domain [PF01261] (22-209)
  IPR036237 Xylose isomerase-like superfamily [SSF51658] (22-211)

Mean predicted aligned error: 3.45 Å